Protein AF-A0A840QEB2-F1 (afdb_monomer_lite)

pLDDT: mean 72.87, std 18.53, range [21.77, 97.88]

InterPro domains:
  IPR002513 Tn3 transposase DDE domain [PF01526] (233-293)

Sequence (293 aa):
MAGGAGQAVRHGPAVVVRGDPLRRRPDGQRVLAALRDLPTLWGEGHNKVDRSEIDEQLLIGSWRRLVLHAPELEPGTIDWRAYTFCVLEQFHRCLRRRDIFAVNSSKWGDPRAKLLAGKAWITAKPVVLSSLGLPPDPDDHLDERAELLDATFRGVAGRVPDNTAVHFDDAGRLHLAALPAEAEPPSLENLRVLTNRMLPRVDPPEVLLEVFSWTGADQAFTPVTGGEARLADPHDWGQKRGATWLNMVNDQAAGLAGKVVAGTPRDSLHVLDVLYDRDGGQRPQMIVTDTAS

Organism: NCBI:txid664693

Radius of gyration: 27.84 Å; chains: 1; bounding box: 69×57×73 Å

Foldseek 3Di:
DDDDDPDPPPDDPPPPPPAADKDFDPVCVQLVVQLVCLCVCPPPNNPWDFPVSDDCVLCPDCLNCQFQPDPPDDPGTTDSVSVNVSSVVVNVVCQVVLRMAGPQWPRSHDPCVPDDDDPRCVVCVVVVCVVVVHDSDPVVVVVVVVVVVVVVVVVVVVCQVVDPQWDADPVRDIHGHDDPDDPDPVVNVVVVVVVVVVDDPDDVVVVVVVVCVVVVVQVLEAEPVRDRRPPDDPVPQDADQDKDKDFDADPVRHTFFIDIDGSGSCVVVCVVVRLVVTRHDDNDPHHYDNPPD

Secondary structure (DSSP, 8-state):
------------------SS-EEE-GGGHHHHHHHHHHHHHHGGG---EEGGGS-GGG--THHHHHHH--TTPPTTEE-HHHHHHHHHHHHHHHHHHTSEEETT-TTTS-GGGGS--HHHHHHHHHHHHHHHT--SSHHHHHHHHHHHHHHHHHHHHHHSTT-TTEEE-TT--EEEPPPPPPPPPHHHHHHHHHHHHHS----HHHHHHHHHHHHTGGGGEEETTSS------TTS-----SEEEEEEE-TTS-EEEEEEEESSTTTTTHHHHHHHS--SSSPPS-EEES---

Structure (mmCIF, N/CA/C/O backbone):
data_AF-A0A840QEB2-F1
#
_entry.id   AF-A0A840QEB2-F1
#
loop_
_atom_site.group_PDB
_atom_site.id
_atom_site.type_symbol
_atom_site.label_atom_id
_atom_site.label_alt_id
_atom_site.label_comp_id
_atom_site.label_asym_id
_atom_site.label_entity_id
_atom_site.label_seq_id
_atom_site.pdbx_PDB_ins_code
_atom_site.Cartn_x
_atom_site.Cartn_y
_atom_site.Cartn_z
_atom_site.occupancy
_atom_site.B_iso_or_equiv
_atom_site.auth_seq_id
_atom_site.auth_comp_id
_atom_site.auth_asym_id
_atom_site.auth_atom_id
_atom_site.pdbx_PDB_model_num
ATOM 1 N N . MET A 1 1 ? -28.400 24.931 48.848 1.00 31.28 1 MET A N 1
ATOM 2 C CA . MET A 1 1 ? -28.992 24.811 47.497 1.00 31.28 1 MET A CA 1
ATOM 3 C C . MET A 1 1 ? -27.893 25.202 46.515 1.00 31.28 1 MET A C 1
ATOM 5 O O . MET A 1 1 ? -27.585 26.377 46.450 1.00 31.28 1 MET A O 1
ATOM 9 N N . ALA A 1 2 ? -27.007 24.316 46.057 1.00 26.66 2 ALA A N 1
ATOM 10 C CA . ALA A 1 2 ? -27.174 23.129 45.206 1.00 26.66 2 ALA A CA 1
ATOM 11 C C . ALA A 1 2 ? -27.707 23.457 43.797 1.00 26.66 2 ALA A C 1
ATOM 13 O O . ALA A 1 2 ? -28.829 23.932 43.667 1.00 26.66 2 ALA A O 1
ATOM 14 N N . GLY A 1 3 ? -26.885 23.149 42.787 1.00 25.03 3 GLY A N 1
ATOM 15 C CA . GLY A 1 3 ? -27.167 23.214 41.348 1.00 25.03 3 GLY A CA 1
ATOM 16 C C . GLY A 1 3 ? -26.046 23.964 40.625 1.00 25.03 3 GLY A C 1
ATOM 17 O O . GLY A 1 3 ? -25.926 25.167 40.779 1.00 25.03 3 GLY A O 1
ATOM 18 N N . GLY A 1 4 ? -25.137 23.368 39.864 1.00 23.11 4 GLY A N 1
ATOM 19 C CA . GLY A 1 4 ? -24.978 22.010 39.354 1.00 23.11 4 GLY A CA 1
ATOM 20 C C . GLY A 1 4 ? -23.956 22.144 38.224 1.00 23.11 4 GLY A C 1
ATOM 21 O O . GLY A 1 4 ? -24.281 22.683 37.171 1.00 23.11 4 GLY A O 1
ATOM 22 N N . ALA A 1 5 ? -22.698 21.790 38.489 1.00 25.34 5 ALA A N 1
ATOM 23 C CA . ALA A 1 5 ? -21.602 21.942 37.538 1.00 25.34 5 ALA A CA 1
ATOM 24 C C . ALA A 1 5 ? -21.830 21.025 36.329 1.00 25.34 5 ALA A C 1
ATOM 26 O O . ALA A 1 5 ? -22.012 19.818 36.491 1.00 25.34 5 ALA A O 1
ATOM 27 N N . GLY A 1 6 ? -21.823 21.615 35.130 1.00 23.86 6 GLY A N 1
ATOM 28 C CA . GLY A 1 6 ? -21.918 20.902 33.862 1.00 23.86 6 GLY A CA 1
ATOM 29 C C . GLY A 1 6 ? -20.824 19.845 33.765 1.00 23.86 6 GLY A C 1
ATOM 30 O O . GLY A 1 6 ? -19.634 20.153 33.709 1.00 23.86 6 GLY A O 1
ATOM 31 N N . GLN A 1 7 ? -21.249 18.588 33.793 1.00 21.77 7 GLN A N 1
ATOM 32 C CA . GLN A 1 7 ? -20.400 17.418 33.680 1.00 21.77 7 GLN A CA 1
ATOM 33 C C . GLN A 1 7 ? -19.804 17.399 32.268 1.00 21.77 7 GLN A C 1
ATOM 35 O O . GLN A 1 7 ? -20.503 17.155 31.287 1.00 21.77 7 GLN A O 1
ATOM 40 N N . ALA A 1 8 ? -18.509 17.696 32.160 1.00 22.48 8 ALA A N 1
ATOM 41 C CA . ALA A 1 8 ? -17.753 17.506 30.934 1.00 22.48 8 ALA A CA 1
ATOM 42 C C . ALA A 1 8 ? -17.716 16.003 30.626 1.00 22.48 8 ALA A C 1
ATOM 44 O O . ALA A 1 8 ? -16.931 15.253 31.210 1.00 22.48 8 ALA A O 1
ATOM 45 N N . VAL A 1 9 ? -18.600 15.556 29.735 1.00 22.80 9 VAL A N 1
ATOM 46 C CA . VAL A 1 9 ? -18.581 14.196 29.201 1.00 22.80 9 VAL A CA 1
ATOM 47 C C . VAL A 1 9 ? -17.317 14.073 28.354 1.00 22.80 9 VAL A C 1
ATOM 49 O O . VAL A 1 9 ? -17.262 14.488 27.198 1.00 22.80 9 VAL A O 1
ATOM 52 N N . ARG A 1 10 ? -16.251 13.544 28.962 1.00 22.12 10 ARG A N 1
ATOM 53 C CA . ARG A 1 10 ? -15.070 13.079 28.237 1.00 22.12 10 ARG A CA 1
ATOM 54 C C . ARG A 1 10 ? -15.491 11.863 27.418 1.00 22.12 10 ARG A C 1
ATOM 56 O O . ARG A 1 10 ? -15.466 10.741 27.915 1.00 22.12 10 ARG A O 1
ATOM 63 N N . HIS A 1 11 ? -15.879 12.084 26.169 1.00 25.39 11 HIS A N 1
ATOM 64 C CA . HIS A 1 11 ? -15.961 11.010 25.191 1.00 25.39 11 HIS A CA 1
ATOM 65 C C . HIS A 1 11 ? -14.534 10.519 24.924 1.00 25.39 11 HIS A C 1
ATOM 67 O O . HIS A 1 11 ? -13.756 11.166 24.225 1.00 25.39 11 HIS A O 1
ATOM 73 N N . GLY A 1 12 ? -14.160 9.395 25.541 1.00 23.94 12 GLY A N 1
ATOM 74 C CA . GLY A 1 12 ? -13.043 8.592 25.048 1.00 23.94 12 GLY A CA 1
ATOM 75 C C . GLY A 1 12 ? -13.325 8.154 23.604 1.00 23.94 12 GLY A C 1
ATOM 76 O O . GLY A 1 12 ? -14.488 8.171 23.188 1.00 23.94 12 GLY A O 1
ATOM 77 N N . PRO A 1 13 ? -12.300 7.780 22.818 1.00 25.12 13 PRO A N 1
ATOM 78 C CA . PRO A 1 13 ? -12.510 7.295 21.461 1.00 25.12 13 PRO A CA 1
ATOM 79 C C . PRO A 1 13 ? -13.365 6.024 21.518 1.00 25.12 13 PRO A C 1
ATOM 81 O O . PRO A 1 13 ? -12.886 4.940 21.843 1.00 25.12 13 PRO A O 1
ATOM 84 N N . ALA A 1 14 ? -14.658 6.166 21.239 1.00 23.70 14 ALA A N 1
ATOM 85 C CA . ALA A 1 14 ? -15.570 5.049 21.106 1.00 23.70 14 ALA A CA 1
ATOM 86 C C . ALA A 1 14 ? -15.280 4.376 19.762 1.00 23.70 14 ALA A C 1
ATOM 88 O O . ALA A 1 14 ? -15.832 4.744 18.728 1.00 23.70 14 ALA A O 1
ATOM 89 N N . VAL A 1 15 ? -14.377 3.397 19.766 1.00 31.14 15 VAL A N 1
ATOM 90 C CA . VAL A 1 15 ? -14.170 2.513 18.617 1.00 31.14 15 VAL A CA 1
ATOM 91 C C . VAL A 1 15 ? -15.314 1.498 18.616 1.00 31.14 15 VAL A C 1
ATOM 93 O O . VAL A 1 15 ? -15.186 0.377 19.103 1.00 31.14 15 VAL A O 1
ATOM 96 N N . VAL A 1 16 ? -16.480 1.901 18.111 1.00 28.75 16 VAL A N 1
ATOM 97 C CA . VAL A 1 16 ? -17.586 0.970 17.867 1.00 28.75 16 VAL A CA 1
ATOM 98 C C . VAL A 1 16 ? -17.255 0.188 16.598 1.00 28.75 16 VAL A C 1
ATOM 100 O O . VAL A 1 16 ? -17.618 0.581 15.494 1.00 28.75 16 VAL A O 1
ATOM 103 N N . VAL A 1 17 ? -16.561 -0.945 16.739 1.00 35.66 17 VAL A N 1
ATOM 104 C CA . VAL A 1 17 ? -16.406 -1.922 15.649 1.00 35.66 17 VAL A CA 1
ATOM 105 C C . VAL A 1 17 ? -17.707 -2.723 15.512 1.00 35.66 17 VAL A C 1
ATOM 107 O O . VAL A 1 17 ? -17.758 -3.921 15.767 1.00 35.66 17 VAL A O 1
ATOM 110 N N . ARG A 1 18 ? -18.799 -2.068 15.110 1.00 36.72 18 ARG A N 1
ATOM 111 C CA . ARG A 1 18 ? -19.874 -2.748 14.370 1.00 36.72 18 ARG A CA 1
ATOM 112 C C . ARG A 1 18 ? -19.738 -2.368 12.902 1.00 36.72 18 ARG A C 1
ATOM 114 O O . ARG A 1 18 ? -20.592 -1.709 12.328 1.00 36.72 18 ARG A O 1
ATOM 121 N N . GLY A 1 19 ? -18.593 -2.745 12.342 1.00 45.09 19 GLY A N 1
ATOM 122 C CA . GLY A 1 19 ? -18.323 -2.711 10.910 1.00 45.09 19 GLY A CA 1
ATOM 123 C C . GLY A 1 19 ? -18.466 -4.106 10.312 1.00 45.09 19 GLY A C 1
ATOM 124 O O . GLY A 1 19 ? -18.497 -5.101 11.043 1.00 45.09 19 GLY A O 1
ATOM 125 N N . ASP A 1 20 ? -18.554 -4.161 8.987 1.00 49.22 20 ASP A N 1
ATOM 126 C CA . ASP A 1 20 ? -18.580 -5.383 8.183 1.00 49.22 20 ASP A CA 1
ATOM 127 C C . ASP A 1 20 ? -17.601 -6.470 8.679 1.00 49.22 20 ASP A C 1
ATOM 129 O O . ASP A 1 20 ? -16.535 -6.152 9.221 1.00 49.22 20 ASP A O 1
ATOM 133 N N . PRO A 1 21 ? -17.900 -7.772 8.479 1.00 72.25 21 PRO A N 1
ATOM 134 C CA . PRO A 1 21 ? -17.060 -8.840 9.007 1.00 72.25 21 PRO A CA 1
ATOM 135 C C . PRO A 1 21 ? -15.617 -8.719 8.494 1.00 72.25 21 PRO A C 1
ATOM 137 O O . PRO A 1 21 ? -15.345 -8.859 7.302 1.00 72.25 21 PRO A O 1
ATOM 140 N N . LEU A 1 22 ? -14.677 -8.481 9.414 1.00 79.00 22 LEU A N 1
ATOM 141 C CA . LEU A 1 22 ? -13.244 -8.443 9.121 1.00 79.00 22 LEU A CA 1
ATOM 142 C C . LEU A 1 22 ? -12.718 -9.859 8.867 1.00 79.00 22 LEU A C 1
ATOM 144 O O . LEU A 1 22 ? -12.924 -10.779 9.666 1.00 79.00 22 LEU A O 1
ATOM 148 N N . ARG A 1 23 ? -11.987 -10.027 7.766 1.00 79.19 23 ARG A N 1
ATOM 149 C CA . ARG A 1 23 ? -11.222 -11.234 7.436 1.00 79.19 23 ARG A CA 1
ATOM 150 C C . ARG A 1 23 ? -9.726 -10.934 7.514 1.00 79.19 23 ARG A C 1
ATOM 152 O O . ARG A 1 23 ? -9.308 -9.781 7.462 1.00 79.19 23 ARG A O 1
ATOM 159 N N . ARG A 1 24 ? -8.921 -11.985 7.684 1.00 84.75 24 ARG A N 1
ATOM 160 C CA . ARG A 1 24 ? -7.474 -11.877 7.904 1.00 84.75 24 ARG A CA 1
ATOM 161 C C . ARG A 1 24 ? -6.685 -12.984 7.222 1.00 84.75 24 ARG A C 1
ATOM 163 O O . ARG A 1 24 ? -7.190 -14.096 7.060 1.00 84.75 24 ARG A O 1
ATOM 170 N N . ARG A 1 25 ? -5.441 -12.662 6.885 1.00 84.88 25 ARG A N 1
ATOM 171 C CA . ARG A 1 25 ? -4.346 -13.589 6.586 1.00 84.88 25 ARG A CA 1
ATOM 172 C C . ARG A 1 25 ? -3.619 -13.995 7.878 1.00 84.88 25 ARG A C 1
ATOM 174 O O . ARG A 1 25 ? -3.861 -13.367 8.912 1.00 84.88 25 ARG A O 1
ATOM 181 N N . PRO A 1 26 ? -2.740 -15.015 7.839 1.00 84.44 26 PRO A N 1
ATOM 182 C CA . PRO A 1 26 ? -1.959 -15.429 9.007 1.00 84.44 26 PRO A CA 1
ATOM 183 C C . PRO A 1 26 ? -1.222 -14.262 9.682 1.00 84.44 26 PRO A C 1
ATOM 185 O O . PRO A 1 26 ? -1.316 -14.111 10.898 1.00 84.44 26 PRO A O 1
ATOM 188 N N . ASP A 1 27 ? -0.619 -13.371 8.891 1.00 82.88 27 ASP A N 1
ATOM 189 C CA . ASP A 1 27 ? 0.152 -12.220 9.386 1.00 82.88 27 ASP A CA 1
ATOM 190 C C . ASP A 1 27 ? -0.707 -11.192 10.147 1.00 82.88 27 ASP A C 1
ATOM 192 O O . ASP A 1 27 ? -0.228 -10.527 11.062 1.00 82.88 27 ASP A O 1
ATOM 196 N N . GLY A 1 28 ? -2.001 -11.088 9.822 1.00 83.94 28 GLY A N 1
ATOM 197 C CA . GLY A 1 28 ? -2.953 -10.187 10.483 1.00 83.94 28 GLY A CA 1
ATOM 198 C C . GLY A 1 28 ? -3.685 -10.802 11.683 1.00 83.94 28 GLY A C 1
ATOM 199 O O . GLY A 1 28 ? -4.462 -10.113 12.345 1.00 83.94 28 GLY A O 1
ATOM 200 N N . GLN A 1 29 ? -3.483 -12.094 11.970 1.00 87.25 29 GLN A N 1
ATOM 201 C CA . GLN A 1 29 ? -4.239 -12.825 12.994 1.00 87.25 29 GLN A CA 1
ATOM 202 C C . GLN A 1 29 ? -4.057 -12.236 14.395 1.00 87.25 29 GLN A C 1
ATOM 204 O O . GLN A 1 29 ? -5.040 -12.080 15.116 1.00 87.25 29 GLN A O 1
ATOM 209 N N . ARG A 1 30 ? -2.818 -11.912 14.775 1.00 88.38 30 ARG A N 1
ATOM 210 C CA . ARG A 1 30 ? -2.501 -11.419 16.124 1.00 88.38 30 ARG A CA 1
ATOM 211 C C . ARG A 1 30 ? -3.043 -10.024 16.377 1.00 88.38 30 ARG A C 1
ATOM 213 O O . ARG A 1 30 ? -3.675 -9.790 17.396 1.00 88.38 30 ARG A O 1
ATOM 220 N N . VAL A 1 31 ? -2.870 -9.134 15.404 1.00 87.94 31 VAL A N 1
ATOM 221 C CA . VAL A 1 31 ? -3.383 -7.762 15.472 1.00 87.94 31 VAL A CA 1
ATOM 222 C C . VAL A 1 31 ? -4.909 -7.760 15.574 1.00 87.94 31 VAL A C 1
ATOM 224 O O . VAL A 1 31 ? -5.471 -7.013 16.369 1.00 87.94 31 VAL A O 1
ATOM 227 N N . LEU A 1 32 ? -5.597 -8.622 14.813 1.00 85.75 32 LEU A N 1
ATOM 228 C CA . LEU A 1 32 ? -7.056 -8.722 14.884 1.00 85.75 32 LEU A CA 1
ATOM 229 C C . LEU A 1 32 ? -7.549 -9.323 16.210 1.00 85.75 32 LEU A C 1
ATOM 231 O O . LEU A 1 32 ? -8.612 -8.923 16.679 1.00 85.75 32 LEU A O 1
ATOM 235 N N . ALA A 1 33 ? -6.815 -10.278 16.790 1.00 86.38 33 ALA A N 1
ATOM 236 C CA . ALA A 1 33 ? -7.118 -10.815 18.117 1.00 86.38 33 ALA A CA 1
ATOM 237 C C . ALA A 1 33 ? -6.977 -9.717 19.180 1.00 86.38 33 ALA A C 1
ATOM 239 O O . ALA A 1 33 ? -7.964 -9.378 19.820 1.00 86.38 33 ALA A O 1
ATOM 240 N N . ALA A 1 34 ? -5.822 -9.046 19.232 1.00 86.31 34 ALA A N 1
ATOM 241 C CA . ALA A 1 34 ? -5.588 -7.947 20.165 1.00 86.31 34 ALA A CA 1
ATOM 242 C C . ALA A 1 34 ? -6.629 -6.825 20.030 1.00 86.31 34 ALA A C 1
ATOM 244 O O . ALA A 1 34 ? -7.134 -6.345 21.035 1.00 86.31 34 ALA A O 1
ATOM 245 N N . LEU A 1 35 ? -7.024 -6.449 18.805 1.00 86.50 35 LEU A N 1
ATOM 246 C CA . LEU A 1 35 ? -8.082 -5.455 18.570 1.00 86.50 35 LEU A CA 1
ATOM 247 C C . LEU A 1 35 ? -9.437 -5.877 19.162 1.00 86.50 35 LEU A C 1
ATOM 249 O O . LEU A 1 35 ? -10.183 -5.026 19.643 1.00 86.50 35 LEU A O 1
ATOM 253 N N . ARG A 1 36 ? -9.774 -7.171 19.098 1.00 84.94 36 ARG A N 1
ATOM 254 C CA . ARG A 1 36 ? -11.016 -7.722 19.665 1.00 84.94 36 ARG A CA 1
ATOM 255 C C . ARG A 1 36 ? -10.965 -7.840 21.183 1.00 84.94 36 ARG A C 1
ATOM 257 O O . ARG A 1 36 ? -12.022 -7.759 21.798 1.00 84.94 36 ARG A O 1
ATOM 264 N N . ASP A 1 37 ? -9.767 -7.978 21.738 1.00 83.81 37 ASP A N 1
ATOM 265 C CA . ASP A 1 37 ? -9.519 -8.073 23.175 1.00 83.81 37 ASP A CA 1
ATOM 266 C C . ASP A 1 37 ? -9.339 -6.679 23.821 1.00 83.81 37 ASP A C 1
ATOM 268 O O . ASP A 1 37 ? -9.487 -6.527 25.028 1.00 83.81 37 ASP A O 1
ATOM 272 N N . LEU A 1 38 ? -9.112 -5.605 23.047 1.00 83.44 38 LEU A N 1
ATOM 273 C CA . LEU A 1 38 ? -9.026 -4.234 23.589 1.00 83.44 38 LEU A CA 1
ATOM 274 C C . LEU A 1 38 ? -10.222 -3.832 24.478 1.00 83.44 38 LEU A C 1
ATOM 276 O O . LEU A 1 38 ? -9.988 -3.256 25.540 1.00 83.44 38 LEU A O 1
ATOM 280 N N . PRO A 1 39 ? -11.493 -4.119 24.119 1.00 79.94 39 PRO A N 1
ATOM 281 C CA . PRO A 1 39 ? -12.632 -3.773 24.962 1.00 79.94 39 PRO A CA 1
ATOM 282 C C . PRO A 1 39 ? -12.618 -4.447 26.335 1.00 79.94 39 PRO A C 1
ATOM 284 O O . PRO A 1 39 ? -13.179 -3.883 27.270 1.00 79.94 39 PRO A O 1
ATOM 287 N N . THR A 1 40 ? -11.990 -5.619 26.477 1.00 79.06 40 THR A N 1
ATOM 288 C CA . THR A 1 40 ? -11.878 -6.307 27.771 1.00 79.06 40 THR A CA 1
ATOM 289 C C . THR A 1 40 ? -10.768 -5.725 28.644 1.00 79.06 40 THR A C 1
ATOM 291 O O . THR A 1 40 ? -10.835 -5.866 29.855 1.00 79.06 40 THR A O 1
ATOM 294 N N . LEU A 1 41 ? -9.793 -5.013 28.062 1.00 73.12 41 LEU A N 1
ATOM 295 C CA . LEU A 1 41 ? -8.694 -4.381 28.809 1.00 73.12 41 LEU A CA 1
ATOM 296 C C . LEU A 1 41 ? -9.110 -3.105 29.561 1.00 73.12 41 LEU A C 1
ATOM 298 O O . LEU A 1 41 ? -8.434 -2.697 30.501 1.00 73.12 41 LEU A O 1
ATOM 302 N N . TRP A 1 42 ? -10.202 -2.455 29.150 1.00 70.81 42 TRP A N 1
ATOM 303 C CA . TRP A 1 42 ? -10.723 -1.239 29.800 1.00 70.81 42 TRP A CA 1
ATOM 304 C C . TRP A 1 42 ? -12.210 -1.311 30.164 1.00 70.81 42 TRP A C 1
ATOM 306 O O . TRP A 1 42 ? -12.763 -0.364 30.733 1.00 70.81 42 TRP A O 1
ATOM 316 N N . GLY A 1 43 ? -12.894 -2.391 29.779 1.00 57.50 43 GLY A N 1
ATOM 317 C CA . GLY A 1 43 ? -14.257 -2.668 30.213 1.00 57.50 43 GLY A CA 1
ATOM 318 C C . GLY A 1 43 ? -14.247 -2.935 31.715 1.00 57.50 43 GLY A C 1
ATOM 319 O O . GLY A 1 43 ? -13.304 -3.520 32.224 1.00 57.50 43 GLY A O 1
ATOM 320 N N . GLU A 1 44 ? -15.271 -2.477 32.436 1.00 52.72 44 GLU A N 1
ATOM 321 C CA . GLU A 1 44 ? -15.441 -2.743 33.880 1.00 52.72 44 GLU A CA 1
ATOM 322 C C . GLU A 1 44 ? -14.509 -1.970 34.840 1.00 52.72 44 GLU A C 1
ATOM 324 O O . GLU A 1 44 ? -14.240 -2.409 35.952 1.00 52.72 44 GLU A O 1
ATOM 329 N N . GLY A 1 45 ? -14.046 -0.767 34.477 1.00 55.28 45 GLY A N 1
ATOM 330 C CA . GLY A 1 45 ? -13.341 0.111 35.431 1.00 55.28 45 GLY A CA 1
ATOM 331 C C . GLY A 1 45 ? -11.915 -0.336 35.778 1.00 55.28 45 GLY A C 1
ATOM 332 O O . GLY A 1 45 ? -11.308 0.196 36.712 1.00 55.28 45 GLY A O 1
ATOM 333 N N . HIS A 1 46 ? -11.363 -1.269 35.003 1.00 61.97 46 HIS A N 1
ATOM 334 C CA . HIS A 1 46 ? -9.965 -1.674 35.059 1.00 61.97 46 HIS A CA 1
ATOM 335 C C . HIS A 1 46 ? -9.077 -0.512 34.599 1.00 61.97 46 HIS A C 1
ATOM 337 O O . HIS A 1 46 ? -9.104 -0.095 33.444 1.00 61.97 46 HIS A O 1
ATOM 343 N N . ASN A 1 47 ? -8.306 0.055 35.528 1.00 63.50 47 ASN A N 1
ATOM 344 C CA . ASN A 1 47 ? -7.358 1.138 35.235 1.00 63.50 47 ASN A CA 1
ATOM 345 C C . ASN A 1 47 ? -5.897 0.653 35.251 1.00 63.50 47 ASN A C 1
ATOM 347 O O . ASN A 1 47 ? -4.981 1.451 35.057 1.00 63.50 47 ASN A O 1
ATOM 351 N N . LYS A 1 48 ? -5.685 -0.643 35.510 1.00 69.69 48 LYS A N 1
ATOM 352 C CA . LYS A 1 48 ? -4.382 -1.305 35.561 1.00 69.69 48 LYS A CA 1
ATOM 353 C C . LYS A 1 48 ? -4.453 -2.563 34.706 1.00 69.69 48 LYS A C 1
ATOM 355 O O . LYS A 1 48 ? -5.357 -3.366 34.905 1.00 69.69 48 LYS A O 1
ATOM 360 N N . VAL A 1 49 ? -3.509 -2.686 33.782 1.00 77.44 49 VAL A N 1
ATOM 361 C CA . VAL A 1 49 ? -3.347 -3.847 32.907 1.00 77.44 49 VAL A CA 1
ATOM 362 C C . VAL A 1 49 ? -1.959 -4.410 33.170 1.00 77.44 49 VAL A C 1
ATOM 364 O O . VAL A 1 49 ? -0.981 -3.651 33.196 1.00 77.44 49 VAL A O 1
ATOM 367 N N . ASP A 1 50 ? -1.885 -5.713 33.417 1.00 80.88 50 ASP A N 1
ATOM 368 C CA . ASP A 1 50 ? -0.622 -6.407 33.623 1.00 80.88 50 ASP A CA 1
ATOM 369 C C . ASP A 1 50 ? 0.040 -6.760 32.284 1.00 80.88 50 ASP A C 1
ATOM 371 O O . ASP A 1 50 ? -0.605 -6.915 31.244 1.00 80.88 50 ASP A O 1
ATOM 375 N N . ARG A 1 51 ? 1.362 -6.916 32.298 1.00 81.38 51 ARG A N 1
ATOM 376 C CA . ARG A 1 51 ? 2.133 -7.323 31.119 1.00 81.38 51 ARG A CA 1
ATOM 377 C C . ARG A 1 51 ? 1.705 -8.690 30.565 1.00 81.38 51 ARG A C 1
ATOM 379 O O . ARG A 1 51 ? 1.842 -8.919 29.367 1.00 81.38 51 ARG A O 1
ATOM 386 N N . SER A 1 52 ? 1.181 -9.578 31.408 1.00 80.81 52 SER A N 1
ATOM 387 C CA . SER A 1 52 ? 0.672 -10.898 31.005 1.00 80.81 52 SER A CA 1
ATOM 388 C C . SER A 1 52 ? -0.629 -10.856 30.195 1.00 80.81 52 SER A C 1
ATOM 390 O O . SER A 1 52 ? -0.949 -11.828 29.510 1.00 80.81 52 SER A O 1
ATOM 392 N N . GLU A 1 53 ? -1.355 -9.737 30.230 1.00 80.19 53 GLU A N 1
ATOM 393 C CA . GLU A 1 53 ? -2.637 -9.562 29.538 1.00 80.19 53 GLU A CA 1
ATOM 394 C C . GLU A 1 53 ? -2.474 -9.069 28.090 1.00 80.19 53 GLU A C 1
ATOM 396 O O . GLU A 1 53 ? -3.455 -8.977 27.353 1.00 80.19 53 GLU A O 1
ATOM 401 N N . ILE A 1 54 ? -1.245 -8.760 27.658 1.00 84.25 54 ILE A N 1
ATOM 402 C CA . ILE A 1 54 ? -0.966 -8.234 26.318 1.00 84.25 54 ILE A CA 1
ATOM 403 C C . ILE A 1 54 ? -0.052 -9.128 25.484 1.00 84.25 54 ILE A C 1
ATOM 405 O O . ILE A 1 54 ? 0.864 -9.783 25.976 1.00 84.25 54 ILE A O 1
ATOM 409 N N . ASP A 1 55 ? -0.238 -9.074 24.164 1.00 84.38 55 ASP A N 1
ATOM 410 C CA . ASP A 1 55 ? 0.724 -9.644 23.222 1.00 84.38 55 ASP A CA 1
ATOM 411 C C . ASP A 1 55 ? 1.915 -8.688 23.023 1.00 84.38 55 ASP A C 1
ATOM 413 O O . ASP A 1 55 ? 1.871 -7.745 22.226 1.00 84.38 55 ASP A O 1
ATOM 417 N N . GLU A 1 56 ? 3.012 -8.945 23.737 1.00 85.62 56 GLU A N 1
ATOM 418 C CA . GLU A 1 56 ? 4.267 -8.193 23.611 1.00 85.62 56 GLU A CA 1
ATOM 419 C C . GLU A 1 56 ? 4.917 -8.283 22.227 1.00 85.62 56 GLU A C 1
ATOM 421 O O . GLU A 1 56 ? 5.761 -7.449 21.882 1.00 85.62 56 GLU A O 1
ATOM 426 N N . GLN A 1 57 ? 4.556 -9.282 21.418 1.00 85.94 57 GLN A N 1
ATOM 427 C CA . GLN A 1 57 ? 5.108 -9.439 20.073 1.00 85.94 57 GLN A CA 1
ATOM 428 C C . GLN A 1 57 ? 4.572 -8.351 19.132 1.00 85.94 57 GLN A C 1
ATOM 430 O O . GLN A 1 57 ? 5.194 -8.068 18.108 1.00 85.94 57 GLN A O 1
ATOM 435 N N . LEU A 1 58 ? 3.479 -7.677 19.515 1.00 85.00 58 LEU A N 1
ATOM 436 C CA . LEU A 1 58 ? 2.994 -6.466 18.858 1.00 85.00 58 LEU A CA 1
ATOM 437 C C . LEU A 1 58 ? 3.845 -5.235 19.211 1.00 85.00 58 LEU A C 1
ATOM 439 O O . LEU A 1 58 ? 3.797 -4.237 18.508 1.00 85.00 58 LEU A O 1
ATOM 443 N N . LEU A 1 59 ? 4.682 -5.248 20.246 1.00 86.69 59 LEU A N 1
ATOM 444 C CA . LEU A 1 59 ? 5.466 -4.070 20.628 1.00 86.69 59 LEU A CA 1
ATOM 445 C C . LEU A 1 59 ? 6.744 -3.935 19.786 1.00 86.69 59 LEU A C 1
ATOM 447 O O . LEU A 1 59 ? 7.839 -4.309 20.211 1.00 86.69 59 LEU A O 1
ATOM 451 N N . ILE A 1 60 ? 6.604 -3.369 18.585 1.00 81.88 60 ILE A N 1
ATOM 452 C CA . ILE A 1 60 ? 7.706 -3.154 17.636 1.00 81.88 60 ILE A CA 1
ATOM 453 C C . ILE A 1 60 ? 8.262 -1.728 17.766 1.00 81.88 60 ILE A C 1
ATOM 455 O O . ILE A 1 60 ? 7.517 -0.747 17.808 1.00 81.88 60 ILE A O 1
ATOM 459 N N . GLY A 1 61 ? 9.592 -1.598 17.776 1.00 85.25 61 GLY A N 1
ATOM 460 C CA . GLY A 1 61 ? 10.279 -0.306 17.734 1.00 85.25 61 GLY A CA 1
ATOM 461 C C . GLY A 1 61 ? 9.997 0.568 18.958 1.00 85.25 61 GLY A C 1
ATOM 462 O O . GLY A 1 61 ? 10.134 0.126 20.100 1.00 85.25 61 GLY A O 1
ATOM 463 N N . SER A 1 62 ? 9.609 1.824 18.721 1.00 83.31 62 SER A N 1
ATOM 464 C CA . SER A 1 62 ? 9.363 2.819 19.773 1.00 83.31 62 SER A CA 1
ATOM 465 C C . SER A 1 62 ? 8.186 2.469 20.690 1.00 83.31 62 SER A C 1
ATOM 467 O O . SER A 1 62 ? 8.183 2.901 21.845 1.00 83.31 62 SER A O 1
ATOM 469 N N . TRP A 1 63 ? 7.233 1.650 20.230 1.00 86.81 63 TRP A N 1
ATOM 470 C CA . TRP A 1 63 ? 6.073 1.236 21.025 1.00 86.81 63 TRP A CA 1
ATOM 471 C C . TRP A 1 63 ? 6.456 0.440 22.268 1.00 86.81 63 TRP A C 1
ATOM 473 O O . TRP A 1 63 ? 5.838 0.625 23.311 1.00 86.81 63 TRP A O 1
ATOM 483 N N . ARG A 1 64 ? 7.522 -0.370 22.213 1.00 85.88 64 ARG A N 1
ATOM 484 C CA . ARG A 1 64 ? 7.997 -1.115 23.389 1.00 85.88 64 ARG A CA 1
ATOM 485 C C . ARG A 1 64 ? 8.344 -0.182 24.548 1.00 85.88 64 ARG A C 1
ATOM 487 O O . ARG A 1 64 ? 7.990 -0.460 25.687 1.00 85.88 64 ARG A O 1
ATOM 494 N N . ARG A 1 65 ? 8.975 0.958 24.249 1.00 83.69 65 ARG A N 1
ATOM 495 C CA . ARG A 1 65 ? 9.297 1.976 25.254 1.00 83.69 65 ARG A CA 1
ATOM 496 C C . ARG A 1 65 ? 8.050 2.696 25.763 1.00 83.69 65 ARG A C 1
ATOM 498 O O . ARG A 1 65 ? 7.940 2.914 26.960 1.00 83.69 65 ARG A O 1
ATOM 505 N N . LEU A 1 66 ? 7.130 3.056 24.870 1.00 83.81 66 LEU A N 1
ATOM 506 C CA . LEU A 1 66 ? 5.917 3.793 25.239 1.00 83.81 66 LEU A CA 1
ATOM 507 C C . LEU A 1 66 ? 4.959 2.960 26.101 1.00 83.81 66 LEU A C 1
ATOM 509 O O . LEU A 1 66 ? 4.334 3.508 26.996 1.00 83.81 66 LEU A O 1
ATOM 513 N N . VAL A 1 67 ? 4.870 1.651 25.852 1.00 84.69 67 VAL A N 1
ATOM 514 C CA . VAL A 1 67 ? 3.939 0.759 26.559 1.00 84.69 67 VAL A CA 1
ATOM 515 C C . VAL A 1 67 ? 4.522 0.226 27.870 1.00 84.69 67 VAL A C 1
ATOM 517 O O . VAL A 1 67 ? 3.805 0.170 28.864 1.00 84.69 67 VAL A O 1
ATOM 520 N N . LEU A 1 68 ? 5.808 -0.153 27.892 1.00 84.06 68 LEU A N 1
ATOM 521 C CA . LEU A 1 68 ? 6.425 -0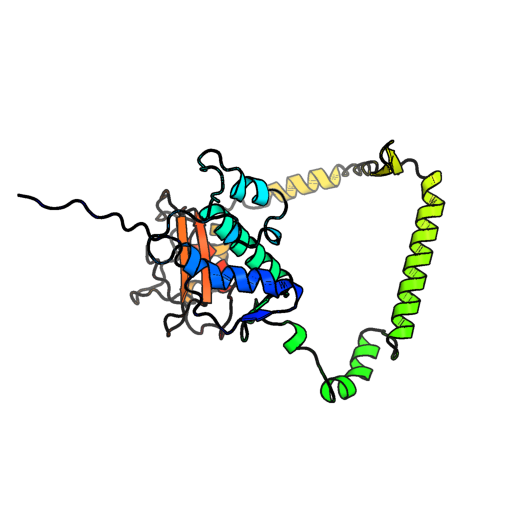.822 29.051 1.00 84.06 68 LEU A CA 1
ATOM 522 C C . LEU A 1 68 ? 7.254 0.105 29.951 1.00 84.06 68 LEU A C 1
ATOM 524 O O . LEU A 1 68 ? 7.589 -0.272 31.071 1.00 84.06 68 LEU A O 1
ATOM 528 N N . HIS A 1 69 ? 7.661 1.276 29.458 1.00 79.81 69 HIS A N 1
ATOM 529 C CA . HIS A 1 69 ? 8.629 2.147 30.136 1.00 79.81 69 HIS A CA 1
ATOM 530 C C . HIS A 1 69 ? 8.149 3.599 30.237 1.00 79.81 69 HIS A C 1
ATOM 532 O O . HIS A 1 69 ? 8.969 4.521 30.246 1.00 79.81 69 HIS A O 1
ATOM 538 N N . ALA A 1 70 ? 6.833 3.828 30.282 1.00 76.31 70 ALA A N 1
ATOM 539 C CA . ALA A 1 70 ? 6.322 5.167 30.545 1.00 76.31 70 ALA A CA 1
ATOM 540 C C . ALA A 1 70 ? 6.692 5.605 31.985 1.00 76.31 70 ALA A C 1
ATOM 542 O O . ALA A 1 70 ? 6.701 4.782 32.899 1.00 76.31 70 ALA A O 1
ATOM 543 N N . PRO A 1 71 ? 7.031 6.886 32.204 1.00 70.69 71 PRO A N 1
ATOM 544 C CA . PRO A 1 71 ? 7.636 7.356 33.456 1.00 70.69 71 PRO A CA 1
ATOM 545 C C . PRO A 1 71 ? 6.719 7.286 34.690 1.00 70.69 71 PRO A C 1
ATOM 547 O O . PRO A 1 71 ? 7.219 7.365 35.807 1.00 70.69 71 PRO A O 1
ATOM 550 N N . GLU A 1 72 ? 5.405 7.126 34.510 1.00 71.81 72 GLU A N 1
ATOM 551 C CA . GLU A 1 72 ? 4.407 7.080 35.594 1.00 71.81 72 GLU A CA 1
ATOM 552 C C . GLU A 1 72 ? 3.968 5.649 35.961 1.00 71.81 72 GLU A C 1
ATOM 554 O O . GLU A 1 72 ? 2.998 5.465 36.695 1.00 71.81 72 GLU A O 1
ATOM 559 N N . LEU A 1 73 ? 4.648 4.624 35.437 1.00 73.06 73 LEU A N 1
ATOM 560 C CA . LEU A 1 73 ? 4.215 3.238 35.584 1.00 73.06 73 LEU A CA 1
ATOM 561 C C . LEU A 1 73 ? 4.692 2.545 36.860 1.00 73.06 73 LEU A C 1
ATOM 563 O O . LEU A 1 73 ? 5.870 2.588 37.217 1.00 73.06 73 LEU A O 1
ATOM 567 N N . GLU A 1 74 ? 3.778 1.803 37.488 1.00 74.94 74 GLU A N 1
ATOM 568 C CA . GLU A 1 74 ? 4.117 0.860 38.551 1.00 74.94 74 GLU A CA 1
ATOM 569 C C . GLU A 1 74 ? 4.861 -0.361 37.969 1.00 74.94 74 GLU A C 1
ATOM 571 O O . GLU A 1 74 ? 4.525 -0.818 36.867 1.00 74.94 74 GLU A O 1
ATOM 576 N N . PRO A 1 75 ? 5.839 -0.939 38.694 1.00 69.50 75 PRO A N 1
ATOM 577 C CA . PRO A 1 75 ? 6.574 -2.114 38.233 1.00 69.50 75 PRO A CA 1
ATOM 578 C C . PRO A 1 75 ? 5.629 -3.276 37.889 1.00 69.50 75 PRO A C 1
ATOM 580 O O . PRO A 1 75 ? 4.897 -3.753 38.750 1.00 69.50 75 PRO A O 1
ATOM 583 N N . GLY A 1 76 ? 5.659 -3.736 36.635 1.00 73.00 76 GLY A N 1
ATOM 584 C CA . GLY A 1 76 ? 4.839 -4.857 36.144 1.00 73.00 76 GLY A CA 1
ATOM 585 C C . GLY A 1 76 ? 3.557 -4.452 35.407 1.00 73.00 76 GLY A C 1
ATOM 586 O O . GLY A 1 76 ? 3.008 -5.266 34.669 1.00 73.00 76 GLY A O 1
ATOM 587 N N . THR A 1 77 ? 3.130 -3.192 35.522 1.00 81.44 77 THR A N 1
ATOM 588 C CA . THR A 1 77 ? 1.978 -2.674 34.766 1.00 81.44 77 THR A CA 1
ATOM 589 C C . THR A 1 77 ? 2.377 -2.235 33.354 1.00 81.44 77 THR A C 1
ATOM 591 O O . THR A 1 77 ? 3.567 -2.151 33.034 1.00 81.44 77 THR A O 1
ATOM 594 N N . ILE A 1 78 ? 1.389 -1.962 32.497 1.00 83.88 78 ILE A N 1
ATOM 595 C CA . ILE A 1 78 ? 1.590 -1.356 31.170 1.00 83.88 78 ILE A CA 1
ATOM 596 C C . ILE A 1 78 ? 0.746 -0.085 30.977 1.00 83.88 78 ILE A C 1
ATOM 598 O O . ILE A 1 78 ? -0.309 0.079 31.596 1.00 83.88 78 ILE A O 1
ATOM 602 N N . ASP A 1 79 ? 1.179 0.815 30.088 1.00 83.12 79 ASP A N 1
ATOM 603 C CA . ASP A 1 79 ? 0.318 1.908 29.622 1.00 83.12 79 ASP A CA 1
ATOM 604 C C . ASP A 1 79 ? -0.688 1.351 28.604 1.00 83.12 79 ASP A C 1
ATOM 606 O O . ASP A 1 79 ? -0.397 1.203 27.411 1.00 83.12 79 ASP A O 1
ATOM 610 N N . TRP A 1 80 ? -1.898 1.048 29.076 1.00 80.06 80 TRP A N 1
ATOM 611 C CA . TRP A 1 80 ? -2.973 0.522 28.236 1.00 80.06 80 TRP A CA 1
ATOM 612 C C . TRP A 1 80 ? -3.405 1.501 27.134 1.00 80.06 80 TRP A C 1
ATOM 614 O O . TRP A 1 80 ? -3.836 1.067 26.062 1.00 80.06 80 TRP A O 1
ATOM 624 N N . ARG A 1 81 ? -3.263 2.821 27.340 1.00 83.25 81 ARG A N 1
ATOM 625 C CA . ARG A 1 81 ? -3.595 3.829 26.319 1.00 83.25 81 ARG A CA 1
ATOM 626 C C . ARG A 1 81 ? -2.572 3.771 25.197 1.00 83.25 81 ARG A C 1
ATOM 628 O O . ARG A 1 81 ? -2.950 3.707 24.028 1.00 83.25 81 ARG A O 1
ATOM 635 N N . ALA A 1 82 ? -1.286 3.728 25.543 1.00 83.25 82 ALA A N 1
ATOM 636 C CA . ALA A 1 82 ? -0.221 3.543 24.564 1.00 83.25 82 ALA A CA 1
ATOM 637 C C . ALA A 1 82 ? -0.360 2.200 23.827 1.00 83.25 82 ALA A C 1
ATOM 639 O O . ALA A 1 82 ? -0.190 2.155 22.608 1.00 83.25 82 ALA A O 1
ATOM 640 N N . TYR A 1 83 ? -0.731 1.126 24.534 1.00 85.06 83 TYR A N 1
ATOM 641 C CA . TYR A 1 83 ? -0.975 -0.185 23.925 1.00 85.06 83 TYR A CA 1
ATOM 642 C C . TYR A 1 83 ? -2.134 -0.143 22.927 1.00 85.06 83 TYR A C 1
ATOM 644 O O . TYR A 1 83 ? -2.011 -0.633 21.808 1.00 85.06 83 TYR A O 1
ATOM 652 N N . THR A 1 84 ? -3.225 0.531 23.279 1.00 84.50 84 THR A N 1
ATOM 653 C CA . THR A 1 84 ? -4.374 0.731 22.388 1.00 84.50 84 THR A CA 1
ATOM 654 C C . THR A 1 84 ? -3.961 1.422 21.097 1.00 84.50 84 THR A C 1
ATOM 656 O O . THR A 1 84 ? -4.281 0.945 20.010 1.00 84.50 84 THR A O 1
ATOM 659 N N . PHE A 1 85 ? -3.219 2.529 21.192 1.00 84.94 85 PHE A N 1
ATOM 660 C CA . PHE A 1 85 ? -2.730 3.222 20.002 1.00 84.94 85 PHE A CA 1
ATOM 661 C C . PHE A 1 85 ? -1.764 2.359 19.187 1.00 84.94 85 PHE A C 1
ATOM 663 O O . PHE A 1 85 ? -1.824 2.401 17.960 1.00 84.94 85 PHE A O 1
ATOM 670 N N . CYS A 1 86 ? -0.936 1.537 19.837 1.00 86.19 86 CYS A N 1
ATOM 671 C CA . CYS A 1 86 ? -0.089 0.564 19.154 1.00 86.19 86 CYS A CA 1
ATOM 672 C C . CYS A 1 86 ? -0.928 -0.436 18.340 1.00 86.19 86 CYS A C 1
ATOM 674 O O . CYS A 1 86 ? -0.682 -0.618 17.148 1.00 86.19 86 CYS A O 1
ATOM 676 N N . VAL A 1 87 ? -1.960 -1.031 18.947 1.00 86.19 87 VAL A N 1
ATOM 677 C CA . VAL A 1 87 ? -2.854 -1.986 18.274 1.00 86.19 87 VAL A CA 1
ATOM 678 C C . VAL A 1 87 ? -3.616 -1.318 17.126 1.00 86.19 87 VAL A C 1
ATOM 680 O O . VAL A 1 87 ? -3.707 -1.897 16.044 1.00 86.19 87 VAL A O 1
ATOM 683 N N . LEU A 1 88 ? -4.112 -0.090 17.308 1.00 86.88 88 LEU A N 1
ATOM 684 C CA . LEU A 1 88 ? -4.802 0.666 16.255 1.00 86.88 88 LEU A CA 1
ATOM 685 C C . LEU A 1 88 ? -3.873 1.028 15.085 1.00 86.88 88 LEU A C 1
ATOM 687 O O . LEU A 1 88 ? -4.270 0.907 13.925 1.00 86.88 88 LEU A O 1
ATOM 691 N N . GLU A 1 89 ? -2.634 1.434 15.368 1.00 86.81 89 GLU A N 1
ATOM 692 C CA . GLU A 1 89 ? -1.627 1.728 14.344 1.00 86.81 89 GLU A CA 1
ATOM 693 C C . GLU A 1 89 ? -1.293 0.475 13.532 1.00 86.81 89 GLU A C 1
ATOM 695 O O . GLU A 1 89 ? -1.329 0.502 12.298 1.00 86.81 89 GLU A O 1
ATOM 700 N N . GLN A 1 90 ? -1.069 -0.655 14.203 1.00 86.94 90 GLN A N 1
ATOM 701 C CA . GLN A 1 90 ? -0.802 -1.919 13.523 1.00 86.94 90 GLN A CA 1
ATOM 702 C C . GLN A 1 90 ? -1.995 -2.432 12.741 1.00 86.94 90 GLN A C 1
ATOM 704 O O . GLN A 1 90 ? -1.826 -2.905 11.618 1.00 86.94 90 GLN A O 1
ATOM 709 N N . PHE A 1 91 ? -3.202 -2.294 13.283 1.00 86.19 91 PHE A N 1
ATOM 710 C CA . PHE A 1 91 ? -4.422 -2.618 12.563 1.00 86.19 91 PHE A CA 1
ATOM 711 C C . PHE A 1 91 ? -4.513 -1.808 11.270 1.00 86.19 91 PHE A C 1
ATOM 713 O O . PHE A 1 91 ? -4.728 -2.378 10.200 1.00 86.19 91 PHE A O 1
ATOM 720 N N . HIS A 1 92 ? -4.241 -0.503 11.333 1.00 83.31 92 HIS A N 1
ATOM 721 C CA . HIS A 1 92 ? -4.201 0.347 10.150 1.00 83.31 92 HIS A CA 1
ATOM 722 C C . HIS A 1 92 ? -3.104 -0.079 9.154 1.00 83.31 92 HIS A C 1
ATOM 724 O O . HIS A 1 92 ? -3.355 -0.145 7.947 1.00 83.31 92 HIS A O 1
ATOM 730 N N . ARG A 1 93 ? -1.901 -0.450 9.618 1.00 86.06 93 ARG A N 1
ATOM 731 C CA . ARG A 1 93 ? -0.856 -1.010 8.737 1.00 86.06 93 ARG A CA 1
ATOM 732 C C . ARG A 1 93 ? -1.303 -2.310 8.070 1.00 86.06 93 ARG A C 1
ATOM 734 O O . ARG A 1 93 ? -1.087 -2.461 6.868 1.00 86.06 93 ARG A O 1
ATOM 741 N N . CYS A 1 94 ? -1.938 -3.220 8.806 1.00 84.69 94 CYS A N 1
ATOM 742 C CA . CYS A 1 94 ? -2.470 -4.475 8.273 1.00 84.69 94 CYS A CA 1
ATOM 743 C C . CYS A 1 94 ? -3.594 -4.233 7.257 1.00 84.69 94 CYS A C 1
ATOM 745 O O . CYS A 1 94 ? -3.643 -4.918 6.235 1.00 84.69 94 CYS A O 1
ATOM 747 N N . LEU A 1 95 ? -4.446 -3.227 7.477 1.00 83.50 95 LEU A N 1
ATOM 748 C CA . LEU A 1 95 ? -5.446 -2.779 6.506 1.00 83.50 95 LEU A CA 1
ATOM 749 C C . LEU A 1 95 ? -4.801 -2.238 5.220 1.00 83.50 95 LEU A C 1
ATOM 751 O O . LEU A 1 95 ? -5.261 -2.546 4.117 1.00 83.50 95 LEU A O 1
ATOM 755 N N . ARG A 1 96 ? -3.710 -1.467 5.334 1.00 83.50 96 ARG A N 1
ATOM 756 C CA . ARG A 1 96 ? -2.948 -0.957 4.178 1.00 83.50 96 ARG A CA 1
ATOM 757 C C . ARG A 1 96 ? -2.214 -2.061 3.417 1.00 83.50 96 ARG A C 1
ATOM 759 O O . ARG A 1 96 ? -2.202 -2.038 2.190 1.00 83.50 96 ARG A O 1
ATOM 766 N N . ARG A 1 97 ? -1.629 -3.030 4.128 1.00 85.69 97 ARG A N 1
ATOM 767 C CA . ARG A 1 97 ? -0.942 -4.198 3.545 1.00 85.69 97 ARG A CA 1
ATOM 768 C C . ARG A 1 97 ? -1.893 -5.266 3.005 1.00 85.69 97 ARG A C 1
ATOM 770 O O . ARG A 1 97 ? -1.461 -6.118 2.237 1.00 85.69 97 ARG A O 1
ATOM 777 N N . ARG A 1 98 ? -3.187 -5.174 3.335 1.00 84.62 98 ARG A N 1
ATOM 778 C CA . ARG A 1 98 ? -4.228 -6.161 2.996 1.00 84.62 98 ARG A CA 1
ATOM 779 C C . ARG A 1 98 ? -4.047 -7.506 3.711 1.00 84.62 98 ARG A C 1
ATOM 781 O O . ARG A 1 98 ? -4.498 -8.538 3.215 1.00 84.62 98 ARG A O 1
ATOM 788 N N . ASP A 1 99 ? -3.426 -7.481 4.888 1.00 86.31 99 ASP A N 1
ATOM 789 C CA . ASP A 1 99 ? -3.338 -8.632 5.797 1.00 86.31 99 ASP A CA 1
ATOM 790 C C . ASP A 1 99 ? -4.620 -8.783 6.619 1.00 86.31 99 ASP A C 1
ATOM 792 O O . ASP A 1 99 ? -5.014 -9.894 6.972 1.00 86.31 99 ASP A O 1
ATOM 796 N N . ILE A 1 100 ? -5.305 -7.664 6.868 1.00 85.06 100 ILE A N 1
ATOM 797 C CA . ILE A 1 100 ? -6.678 -7.599 7.366 1.00 85.06 100 ILE A CA 1
ATOM 798 C C . ILE A 1 100 ? -7.499 -6.828 6.335 1.00 85.06 100 ILE A C 1
ATOM 800 O O . ILE A 1 100 ? -7.010 -5.865 5.743 1.00 85.06 100 ILE A O 1
ATOM 804 N N . PHE A 1 101 ? -8.732 -7.260 6.095 1.00 82.56 101 PHE A N 1
ATOM 805 C CA . PHE A 1 101 ? -9.619 -6.621 5.132 1.00 82.56 101 PHE A CA 1
ATOM 806 C C . PHE A 1 101 ? -11.083 -6.731 5.552 1.00 82.56 101 PHE A C 1
ATOM 808 O O . PHE A 1 101 ? -11.509 -7.722 6.150 1.00 82.56 101 PHE A O 1
ATOM 815 N N . ALA A 1 102 ? -11.855 -5.700 5.223 1.00 80.44 102 ALA A N 1
ATOM 816 C CA . ALA A 1 102 ? -13.286 -5.634 5.479 1.00 80.44 102 ALA A CA 1
ATOM 817 C C . ALA A 1 102 ? -14.061 -6.238 4.304 1.00 80.44 102 ALA A C 1
ATOM 819 O O . ALA A 1 102 ? -13.872 -5.857 3.147 1.00 80.44 102 ALA A O 1
ATOM 820 N N . VAL A 1 103 ? -14.937 -7.200 4.590 1.00 67.12 103 VAL A N 1
ATOM 821 C CA . VAL A 1 103 ? -15.856 -7.741 3.580 1.00 67.12 103 VAL A CA 1
ATOM 822 C C . VAL A 1 103 ? -16.770 -6.604 3.103 1.00 67.12 103 VAL A C 1
ATOM 824 O O . VAL A 1 103 ? -17.179 -5.781 3.903 1.00 67.12 103 VAL A O 1
ATOM 827 N N . ASN A 1 104 ? -17.054 -6.521 1.801 1.00 66.12 104 ASN A N 1
ATOM 828 C CA . ASN A 1 104 ? -17.871 -5.463 1.171 1.00 66.12 104 ASN A CA 1
ATOM 829 C C . ASN A 1 104 ? -17.293 -4.034 1.171 1.00 66.12 104 ASN A C 1
ATOM 831 O O . ASN A 1 104 ? -17.901 -3.140 0.582 1.00 66.12 104 ASN A O 1
ATOM 835 N N . SER A 1 105 ? -16.099 -3.808 1.723 1.00 67.81 105 SER A N 1
ATOM 836 C CA . SER A 1 105 ? -15.426 -2.514 1.592 1.00 67.81 105 SER A CA 1
ATOM 837 C C . SER A 1 105 ? -14.756 -2.377 0.222 1.00 67.81 105 SER A C 1
ATOM 839 O O . SER A 1 105 ? -14.005 -3.248 -0.219 1.00 67.81 105 SER A O 1
ATOM 841 N N . SER A 1 106 ? -14.978 -1.252 -0.461 1.00 66.31 106 SER A N 1
ATOM 842 C CA . SER A 1 106 ? -14.272 -0.928 -1.708 1.00 66.31 106 SER A CA 1
ATOM 843 C C . SER A 1 106 ? -12.817 -0.527 -1.465 1.00 66.31 106 SER A C 1
ATOM 845 O O . SER A 1 106 ? -11.957 -0.822 -2.296 1.00 66.31 106 SER A O 1
ATOM 847 N N . LYS A 1 107 ? -12.549 0.135 -0.333 1.00 70.75 107 LYS A N 1
ATOM 848 C CA . LYS A 1 107 ? -11.247 0.710 0.032 1.00 70.75 107 LYS A CA 1
ATOM 849 C C . LYS A 1 107 ? -10.387 -0.242 0.855 1.00 70.75 107 LYS A C 1
ATOM 851 O O . LYS A 1 107 ? -9.173 -0.295 0.657 1.00 70.75 107 LYS A O 1
ATOM 856 N N . TRP A 1 108 ? -11.005 -1.004 1.751 1.00 75.50 108 TRP A N 1
ATOM 857 C CA . TRP A 1 108 ? -10.361 -1.943 2.672 1.00 75.50 108 TRP A CA 1
ATOM 858 C C . TRP A 1 108 ? -10.709 -3.407 2.394 1.00 75.50 108 TRP A C 1
ATOM 860 O O . TRP A 1 108 ? -10.385 -4.264 3.210 1.00 75.50 108 TRP A O 1
ATOM 870 N N . GLY A 1 109 ? -11.356 -3.707 1.265 1.00 76.25 109 GLY A N 1
ATOM 871 C CA . GLY A 1 109 ? -11.666 -5.075 0.850 1.00 76.25 109 GLY A CA 1
ATOM 872 C C . GLY A 1 109 ? -10.472 -5.840 0.290 1.00 76.25 109 GLY A C 1
ATOM 873 O O . GLY A 1 109 ? -9.409 -5.278 0.022 1.00 76.25 109 GLY A O 1
ATOM 874 N N . ASP A 1 110 ? -10.660 -7.148 0.098 1.00 80.81 110 ASP A N 1
ATOM 875 C CA . ASP A 1 110 ? -9.644 -7.995 -0.527 1.00 80.81 110 ASP A CA 1
ATOM 876 C C . ASP A 1 110 ? -9.516 -7.638 -2.018 1.00 80.81 110 ASP A C 1
ATOM 878 O O . ASP A 1 110 ? -10.456 -7.883 -2.784 1.00 80.81 110 ASP A O 1
ATOM 882 N N . PRO A 1 111 ? -8.368 -7.107 -2.480 1.00 73.38 111 PRO A N 1
ATOM 883 C CA . PRO A 1 111 ? -8.170 -6.835 -3.901 1.00 73.38 111 PRO A CA 1
ATOM 884 C C . PRO A 1 111 ? -8.247 -8.115 -4.743 1.00 73.38 111 PRO A C 1
ATOM 886 O O . PRO A 1 111 ? -8.592 -8.057 -5.922 1.00 73.38 111 PRO A O 1
ATOM 889 N N . ARG A 1 112 ? -7.977 -9.282 -4.142 1.00 75.12 112 ARG A N 1
ATOM 890 C CA . ARG A 1 112 ? -7.992 -10.573 -4.835 1.00 75.12 112 ARG A CA 1
ATOM 891 C C . ARG A 1 112 ? -9.392 -11.095 -5.100 1.00 75.12 112 ARG A C 1
ATOM 893 O O . ARG A 1 112 ? -9.560 -11.884 -6.021 1.00 75.12 112 ARG A O 1
ATOM 900 N N . ALA A 1 113 ? -10.399 -10.615 -4.371 1.00 77.38 113 ALA A N 1
ATOM 901 C CA . ALA A 1 113 ? -11.792 -10.964 -4.639 1.00 77.38 113 ALA A CA 1
ATOM 902 C C . ALA A 1 113 ? -12.248 -10.523 -6.043 1.00 77.38 113 ALA A C 1
ATOM 904 O O . ALA A 1 113 ? -13.235 -11.039 -6.556 1.00 77.38 113 ALA A O 1
ATOM 905 N N . LYS A 1 114 ? -11.524 -9.584 -6.670 1.00 76.75 114 LYS A N 1
ATOM 906 C CA . LYS A 1 114 ? -11.773 -9.110 -8.038 1.00 76.75 114 LYS A CA 1
ATOM 907 C C . LYS A 1 114 ? -10.937 -9.831 -9.100 1.00 76.75 114 LYS A C 1
ATOM 909 O O . LYS A 1 114 ? -11.073 -9.515 -10.279 1.00 76.75 114 LYS A O 1
ATOM 914 N N . LEU A 1 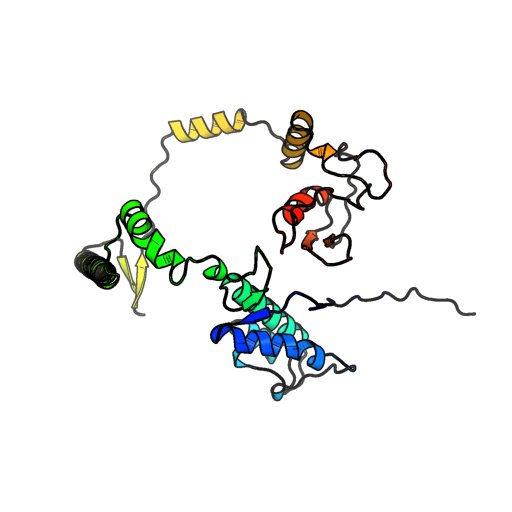115 ? -10.053 -10.752 -8.711 1.00 83.38 115 LEU A N 1
ATOM 915 C CA . LEU A 1 115 ? -9.241 -11.497 -9.669 1.00 83.38 115 LEU A CA 1
ATOM 916 C C . LEU A 1 115 ? -10.089 -12.548 -10.379 1.00 83.38 115 LEU A C 1
ATOM 918 O O . LEU A 1 115 ? -10.931 -13.214 -9.776 1.00 83.38 115 LEU A O 1
ATOM 922 N N . LEU A 1 116 ? -9.825 -12.721 -11.673 1.00 86.25 116 LEU A N 1
ATOM 923 C CA . LEU A 1 116 ? -10.389 -13.825 -12.433 1.00 86.25 116 LEU A CA 1
ATOM 924 C C . LEU A 1 116 ? -9.835 -15.141 -11.875 1.00 86.25 116 LEU A C 1
ATOM 926 O O . LEU A 1 116 ? -8.630 -15.283 -11.677 1.00 86.25 116 LEU A O 1
ATOM 930 N N . ALA A 1 117 ? -10.715 -16.113 -11.647 1.00 85.19 117 ALA A N 1
ATOM 931 C CA . ALA A 1 117 ? -10.351 -17.434 -11.148 1.00 85.19 117 ALA A CA 1
ATOM 932 C C . ALA A 1 117 ? -11.090 -18.540 -11.914 1.00 85.19 117 ALA A C 1
ATOM 934 O O . ALA A 1 117 ? -12.126 -18.308 -12.547 1.00 85.19 117 ALA A O 1
ATOM 935 N N . GLY A 1 118 ? -10.545 -19.758 -11.863 1.00 89.75 118 GLY A N 1
ATOM 936 C CA . GLY A 1 118 ? -11.142 -20.943 -12.481 1.00 89.75 118 GLY A CA 1
ATOM 937 C C . GLY A 1 118 ? -11.424 -20.754 -13.975 1.00 89.75 118 GLY A C 1
ATOM 938 O O . GLY A 1 118 ? -10.566 -20.297 -14.729 1.00 89.75 118 GLY A O 1
ATOM 939 N N . LYS A 1 119 ? -12.649 -21.081 -14.404 1.00 90.75 119 LYS A N 1
ATOM 940 C CA . LYS A 1 119 ? -13.060 -21.017 -15.819 1.00 90.75 119 LYS A CA 1
ATOM 941 C C . LYS A 1 119 ? -12.952 -19.611 -16.420 1.00 90.75 119 LYS A C 1
ATOM 943 O O . LYS A 1 119 ? -12.569 -19.485 -17.582 1.00 90.75 119 LYS A O 1
ATOM 948 N N . ALA A 1 120 ? -13.255 -18.570 -15.640 1.00 88.75 120 ALA A N 1
ATOM 949 C CA . ALA A 1 120 ? -13.185 -17.185 -16.106 1.00 88.75 120 ALA A CA 1
ATOM 950 C C . ALA A 1 120 ? -11.738 -16.777 -16.429 1.00 88.75 120 ALA A C 1
ATOM 952 O O . ALA A 1 120 ? -11.486 -16.172 -17.468 1.00 88.75 120 ALA A O 1
ATOM 953 N N . TRP A 1 121 ? -10.780 -17.186 -15.588 1.00 91.00 121 TRP A N 1
ATOM 954 C CA . TRP A 1 121 ? -9.357 -16.988 -15.865 1.00 91.00 121 TRP A CA 1
ATOM 955 C C . TRP A 1 121 ? -8.888 -17.801 -17.068 1.00 91.00 121 TRP A C 1
ATOM 957 O O . TRP A 1 121 ? -8.277 -17.234 -17.962 1.00 91.00 121 TRP A O 1
ATOM 967 N N . ILE A 1 122 ? -9.217 -19.095 -17.137 1.00 91.06 122 ILE A N 1
ATOM 968 C CA . ILE A 1 122 ? -8.807 -19.966 -18.254 1.00 91.06 122 ILE A CA 1
ATOM 969 C C . ILE A 1 122 ? -9.265 -19.388 -19.602 1.00 91.06 122 ILE A C 1
ATOM 971 O O . ILE A 1 122 ? -8.505 -19.402 -20.564 1.00 91.06 122 ILE A O 1
ATOM 975 N N . THR A 1 123 ? -10.477 -18.828 -19.649 1.00 93.81 123 THR A N 1
ATOM 976 C CA . THR A 1 123 ? -11.038 -18.209 -20.860 1.00 93.81 123 THR A CA 1
ATOM 977 C C . THR A 1 123 ? -10.320 -16.907 -21.229 1.00 93.81 123 THR A C 1
ATOM 979 O O . THR A 1 123 ? -10.031 -16.673 -22.398 1.00 93.81 123 THR A O 1
ATOM 982 N N . ALA A 1 124 ? -10.009 -16.059 -20.244 1.00 92.25 124 ALA A N 1
ATOM 983 C CA . ALA A 1 124 ? -9.356 -14.769 -20.477 1.00 92.25 124 ALA A CA 1
ATOM 984 C C . ALA A 1 124 ? -7.827 -14.867 -20.661 1.00 92.25 124 ALA A C 1
ATOM 986 O O . ALA A 1 124 ? -7.231 -13.970 -21.259 1.00 92.25 124 ALA A O 1
ATOM 987 N N . LYS A 1 125 ? -7.193 -15.939 -20.158 1.00 90.75 125 LYS A N 1
ATOM 988 C CA . LYS A 1 125 ? -5.733 -16.111 -20.068 1.00 90.75 125 LYS A CA 1
ATOM 989 C C . LYS A 1 125 ? -5.008 -15.806 -21.391 1.00 90.75 125 LYS A C 1
ATOM 991 O O . LYS A 1 125 ? -4.091 -14.990 -21.344 1.00 90.75 125 LYS A O 1
ATOM 996 N N . PRO A 1 126 ? -5.394 -16.356 -22.562 1.00 92.56 126 PRO A N 1
ATOM 997 C CA . PRO A 1 126 ? -4.655 -16.110 -23.806 1.00 92.56 126 PRO A CA 1
ATOM 998 C C . PRO A 1 126 ? -4.645 -14.635 -24.228 1.00 92.56 126 PRO A C 1
ATOM 1000 O O . PRO A 1 126 ? -3.606 -14.106 -24.614 1.00 92.56 126 PRO A O 1
ATOM 1003 N N . VAL A 1 127 ? -5.791 -13.955 -24.108 1.00 94.19 127 VAL A N 1
ATOM 1004 C CA . VAL A 1 127 ? -5.936 -12.542 -24.493 1.00 94.19 127 VAL A CA 1
ATOM 1005 C C . VAL A 1 127 ? -5.137 -11.647 -23.551 1.00 94.19 127 VAL A C 1
ATOM 1007 O O . VAL A 1 127 ? -4.410 -10.764 -24.003 1.00 94.19 127 VAL A O 1
ATOM 1010 N N . VAL A 1 128 ? -5.239 -11.889 -22.241 1.00 91.06 128 VAL A N 1
ATOM 1011 C CA . VAL A 1 128 ? -4.519 -11.114 -21.220 1.00 91.06 128 VAL A CA 1
ATOM 1012 C C . VAL A 1 128 ? -3.007 -11.259 -21.378 1.00 91.06 128 VAL A C 1
ATOM 1014 O O . VAL A 1 128 ? -2.307 -10.251 -21.397 1.00 91.06 128 VAL A O 1
ATOM 1017 N N . LEU A 1 129 ? -2.500 -12.485 -21.535 1.00 92.12 129 LEU A N 1
ATOM 1018 C CA . LEU A 1 129 ? -1.065 -12.725 -21.696 1.00 92.12 129 LEU A CA 1
ATOM 1019 C C . LEU A 1 129 ? -0.517 -12.095 -22.977 1.00 92.12 129 LEU A C 1
ATOM 1021 O O . LEU A 1 129 ? 0.510 -11.427 -22.927 1.00 92.12 129 LEU A O 1
ATOM 1025 N N . SER A 1 130 ? -1.243 -12.211 -24.092 1.00 92.44 130 SER A N 1
ATOM 1026 C CA . SER A 1 130 ? -0.857 -11.550 -25.343 1.00 92.44 130 SER A CA 1
ATOM 1027 C C . SER A 1 130 ? -0.832 -10.025 -25.207 1.00 92.44 130 SER A C 1
ATOM 1029 O O . SER A 1 130 ? 0.094 -9.389 -25.701 1.00 92.44 130 SER A O 1
ATOM 1031 N N . SER A 1 131 ? -1.801 -9.442 -24.496 1.00 94.44 131 SER A N 1
ATOM 1032 C CA . SER A 1 131 ? -1.897 -7.986 -24.309 1.00 94.44 131 SER A CA 1
ATOM 1033 C C . SER A 1 131 ? -0.798 -7.437 -23.395 1.00 94.44 131 SER A C 1
ATOM 1035 O O . SER A 1 131 ? -0.358 -6.305 -23.568 1.00 94.44 131 SER A O 1
ATOM 1037 N N . LEU A 1 132 ? -0.363 -8.235 -22.417 1.00 92.06 132 LEU A N 1
ATOM 1038 C CA . LEU A 1 132 ? 0.713 -7.889 -21.488 1.00 92.06 132 LEU A CA 1
ATOM 1039 C C . LEU A 1 132 ? 2.106 -8.295 -21.995 1.00 92.06 132 LEU A C 1
ATOM 1041 O O . LEU A 1 132 ? 3.091 -7.998 -21.324 1.00 92.06 132 LEU A O 1
ATOM 1045 N N . GLY A 1 133 ? 2.199 -8.973 -23.144 1.00 91.75 133 GLY A N 1
ATOM 1046 C CA . GLY A 1 133 ? 3.461 -9.505 -23.663 1.00 91.75 133 GLY A CA 1
ATOM 1047 C C . GLY A 1 133 ? 4.101 -10.543 -22.736 1.00 91.75 133 GLY A C 1
ATOM 1048 O O . GLY A 1 133 ? 5.322 -10.589 -22.626 1.00 91.75 133 GLY A O 1
ATOM 1049 N N . LEU A 1 134 ? 3.287 -11.331 -22.029 1.00 92.81 134 LEU A N 1
ATOM 1050 C CA . LEU A 1 134 ? 3.745 -12.326 -21.058 1.00 92.81 134 LEU A CA 1
ATOM 1051 C C . LEU A 1 134 ? 3.704 -13.745 -21.648 1.00 92.81 134 LEU A C 1
ATOM 1053 O O . LEU A 1 134 ? 2.785 -14.057 -22.415 1.00 92.81 134 LEU A O 1
ATOM 1057 N N . PRO A 1 135 ? 4.649 -14.626 -21.272 1.00 91.12 135 PRO A N 1
ATOM 1058 C CA . PRO A 1 135 ? 4.654 -16.010 -21.730 1.00 91.12 135 PRO A CA 1
ATOM 1059 C C . PRO A 1 135 ? 3.475 -16.820 -21.146 1.00 91.12 135 PRO A C 1
ATOM 1061 O O . PRO A 1 135 ? 2.897 -16.457 -20.115 1.00 91.12 135 PRO A O 1
ATOM 1064 N N . PRO A 1 136 ? 3.071 -17.918 -21.818 1.00 87.69 136 PRO A N 1
ATOM 1065 C CA . PRO A 1 136 ? 1.976 -18.791 -21.383 1.00 87.69 136 PRO A CA 1
ATOM 1066 C C . PRO A 1 136 ? 2.283 -19.575 -20.102 1.00 87.69 136 PRO A C 1
ATOM 1068 O O . PRO A 1 136 ? 1.345 -19.890 -19.346 1.00 87.69 136 PRO A O 1
ATOM 1071 N N . ASP A 1 137 ? 3.562 -19.883 -19.890 1.00 89.88 137 ASP A N 1
ATOM 1072 C CA . ASP A 1 137 ? 4.093 -20.567 -18.722 1.00 89.88 137 ASP A CA 1
ATOM 1073 C C . ASP A 1 137 ? 4.635 -19.539 -17.710 1.00 89.88 137 ASP A C 1
ATOM 1075 O O . ASP A 1 137 ? 5.429 -18.671 -18.087 1.00 89.88 137 ASP A O 1
ATOM 1079 N N . PRO A 1 138 ? 4.181 -19.555 -16.442 1.00 90.31 138 PRO A N 1
ATOM 1080 C CA . PRO A 1 138 ? 4.766 -18.713 -15.404 1.00 90.31 138 PRO A CA 1
ATOM 1081 C C . PRO A 1 138 ? 6.249 -18.999 -15.148 1.00 90.31 138 PRO A C 1
ATOM 1083 O O . PRO A 1 138 ? 6.957 -18.056 -14.797 1.00 90.31 138 PRO A O 1
ATOM 1086 N N . ASP A 1 139 ? 6.709 -20.242 -15.312 1.00 94.50 139 ASP A N 1
ATOM 1087 C CA . ASP A 1 139 ? 8.093 -20.609 -15.003 1.00 94.50 139 ASP A CA 1
ATOM 1088 C C . ASP A 1 139 ? 9.056 -19.939 -15.995 1.00 94.50 139 ASP A C 1
ATOM 1090 O O . ASP A 1 139 ? 10.002 -19.285 -15.563 1.00 94.50 139 ASP A O 1
ATOM 1094 N N . ASP A 1 140 ? 8.709 -19.907 -17.289 1.00 92.38 140 ASP A N 1
ATOM 1095 C CA . ASP A 1 140 ? 9.461 -19.169 -18.318 1.00 92.38 140 ASP A CA 1
ATOM 1096 C C . ASP A 1 140 ? 9.638 -17.681 -17.955 1.00 92.38 140 ASP A C 1
ATOM 1098 O O . ASP A 1 140 ? 10.706 -17.095 -18.139 1.00 92.38 140 ASP A O 1
ATOM 1102 N N . HIS A 1 141 ? 8.585 -17.042 -17.424 1.00 92.81 1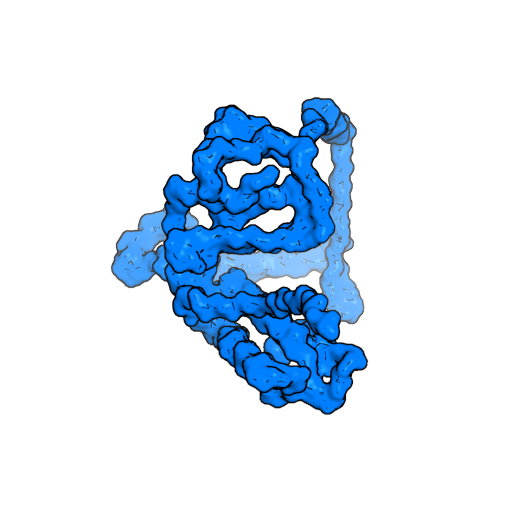41 HIS A N 1
ATOM 1103 C CA . HIS A 1 141 ? 8.663 -15.638 -17.011 1.00 92.81 141 HIS A CA 1
ATOM 1104 C C . HIS A 1 141 ? 9.564 -15.446 -15.792 1.00 92.81 141 HIS A C 1
ATOM 1106 O O . HIS A 1 141 ? 10.287 -14.452 -15.698 1.00 92.81 141 HIS A O 1
ATOM 1112 N N . LEU A 1 142 ? 9.463 -16.349 -14.816 1.00 96.00 142 LEU A N 1
ATOM 1113 C CA . LEU A 1 142 ? 10.250 -16.273 -13.593 1.00 96.00 142 LEU A CA 1
ATOM 1114 C C . LEU A 1 142 ? 11.728 -16.514 -13.879 1.00 96.00 142 LEU A C 1
ATOM 1116 O O . LEU A 1 142 ? 12.549 -15.776 -13.338 1.00 96.00 142 LEU A O 1
ATOM 1120 N N . ASP A 1 143 ? 12.047 -17.454 -14.764 1.00 96.00 143 ASP A N 1
ATOM 1121 C CA . ASP A 1 143 ? 13.410 -17.732 -15.204 1.00 96.00 143 ASP A CA 1
ATOM 1122 C C . ASP A 1 143 ? 14.008 -16.516 -15.922 1.00 96.00 143 ASP A C 1
ATOM 1124 O O . ASP A 1 143 ? 15.060 -16.028 -15.513 1.00 96.00 143 ASP A O 1
ATOM 1128 N N . GLU A 1 144 ? 13.289 -15.912 -16.878 1.00 94.19 144 GLU A N 1
ATOM 1129 C CA . GLU A 1 144 ? 13.730 -14.678 -17.553 1.00 94.19 144 GLU A CA 1
ATOM 1130 C C . GLU A 1 144 ? 14.013 -13.547 -16.544 1.00 94.19 144 GLU A C 1
ATOM 1132 O O . GLU A 1 144 ? 15.000 -12.810 -16.645 1.00 94.19 144 GLU A O 1
ATOM 1137 N N . ARG A 1 145 ? 13.146 -13.386 -15.535 1.00 96.12 145 ARG A N 1
ATOM 1138 C CA . ARG A 1 145 ? 13.305 -12.351 -14.503 1.00 96.12 145 ARG A CA 1
ATOM 1139 C C . ARG A 1 145 ? 14.447 -12.669 -13.543 1.00 96.12 145 ARG A C 1
ATOM 1141 O O . ARG A 1 145 ? 15.143 -11.739 -13.135 1.00 96.12 145 ARG A O 1
ATOM 1148 N N . ALA A 1 146 ? 14.648 -13.936 -13.193 1.00 97.06 146 ALA A N 1
ATOM 1149 C CA . ALA A 1 146 ? 15.746 -14.383 -12.347 1.00 97.06 146 ALA A CA 1
ATOM 1150 C C . ALA A 1 146 ? 17.095 -14.187 -13.049 1.00 97.06 146 ALA A C 1
ATOM 1152 O O . ALA A 1 146 ? 18.013 -13.630 -12.448 1.00 97.06 146 ALA A O 1
ATOM 1153 N N . GLU A 1 147 ? 17.189 -14.552 -14.328 1.00 97.00 147 GLU A N 1
ATOM 1154 C CA . GLU A 1 147 ? 18.375 -14.337 -15.156 1.00 97.00 147 GLU A CA 1
ATOM 1155 C C . GLU A 1 147 ? 18.694 -12.850 -15.310 1.00 97.00 147 GLU A C 1
ATOM 1157 O O . GLU A 1 147 ? 19.833 -12.437 -15.088 1.00 97.00 147 GLU A O 1
ATOM 1162 N N . LEU A 1 148 ? 17.694 -12.016 -15.622 1.00 96.88 148 LEU A N 1
ATOM 1163 C CA . LEU A 1 148 ? 17.878 -10.567 -15.715 1.00 96.88 148 LEU A CA 1
ATOM 1164 C C . LEU A 1 148 ? 18.367 -9.976 -14.388 1.00 96.88 148 LEU A C 1
ATOM 1166 O O . LEU A 1 148 ? 19.262 -9.126 -14.376 1.00 96.88 148 LEU A O 1
ATOM 1170 N N . LEU A 1 149 ? 17.779 -10.410 -13.271 1.00 97.88 149 LEU A N 1
ATOM 1171 C CA . LEU A 1 149 ? 18.150 -9.956 -11.936 1.00 97.88 149 LEU A CA 1
ATOM 1172 C C . LEU A 1 149 ? 19.600 -10.329 -11.617 1.00 97.88 149 LEU A C 1
ATOM 1174 O O . LEU A 1 149 ? 20.389 -9.462 -11.245 1.00 97.88 149 LEU A O 1
ATOM 1178 N N . ASP A 1 150 ? 19.959 -11.596 -11.800 1.00 97.75 150 ASP A N 1
ATOM 1179 C CA . ASP A 1 150 ? 21.299 -12.124 -11.555 1.00 97.75 150 ASP A CA 1
ATOM 1180 C C . ASP A 1 150 ? 22.352 -11.465 -12.463 1.00 97.75 150 ASP A C 1
ATOM 1182 O O . ASP A 1 150 ? 23.379 -10.984 -11.975 1.00 97.75 150 ASP A O 1
ATOM 1186 N N . ALA A 1 151 ? 22.071 -11.323 -13.760 1.00 97.19 151 ALA A N 1
ATOM 1187 C CA . ALA A 1 151 ? 22.934 -10.608 -14.696 1.00 97.19 151 ALA A CA 1
ATOM 1188 C C . ALA A 1 151 ? 23.123 -9.138 -14.290 1.00 97.19 151 ALA A C 1
ATOM 1190 O O . ALA A 1 151 ? 24.246 -8.625 -14.311 1.00 97.19 151 ALA A O 1
ATOM 1191 N N . THR A 1 152 ? 22.050 -8.467 -13.859 1.00 96.94 152 THR A N 1
ATOM 1192 C CA . THR A 1 152 ? 22.113 -7.081 -13.376 1.00 96.94 152 THR A CA 1
ATOM 1193 C C . THR A 1 152 ? 22.955 -6.983 -12.108 1.00 96.94 152 THR A C 1
ATOM 1195 O O . THR A 1 152 ? 23.817 -6.109 -12.021 1.00 96.94 152 THR A O 1
ATOM 1198 N N . PHE A 1 153 ? 22.775 -7.894 -11.147 1.00 95.38 153 PHE A N 1
ATOM 1199 C CA . PHE A 1 153 ? 23.581 -7.931 -9.927 1.00 95.38 153 PHE A CA 1
ATOM 1200 C C . PHE A 1 153 ? 25.059 -8.156 -10.225 1.00 95.38 153 PHE A C 1
ATOM 1202 O O . PHE A 1 153 ? 25.891 -7.414 -9.707 1.00 95.38 153 PHE A O 1
ATOM 1209 N N . ARG A 1 154 ? 25.399 -9.115 -11.094 1.00 96.00 154 ARG A N 1
ATOM 1210 C CA . ARG A 1 154 ? 26.791 -9.338 -11.515 1.00 96.00 154 ARG A CA 1
ATOM 1211 C C . ARG A 1 154 ? 27.367 -8.120 -12.231 1.00 96.00 154 ARG A C 1
ATOM 1213 O O . ARG A 1 154 ? 28.489 -7.718 -11.937 1.00 96.00 154 ARG A O 1
ATOM 1220 N N . GLY A 1 155 ? 26.593 -7.492 -13.114 1.00 94.06 155 GLY A N 1
ATOM 1221 C CA . GLY A 1 155 ? 26.999 -6.276 -13.817 1.00 94.06 155 GLY A CA 1
ATOM 1222 C C . GLY A 1 155 ? 27.173 -5.065 -12.894 1.00 94.06 155 GLY A C 1
ATOM 1223 O O . GLY A 1 155 ? 28.024 -4.213 -13.145 1.00 94.06 155 GLY A O 1
ATOM 1224 N N . VAL A 1 156 ? 26.389 -4.956 -11.819 1.00 91.62 156 VAL A N 1
ATOM 1225 C CA . VAL A 1 156 ? 26.592 -3.943 -10.772 1.00 91.62 156 VAL A CA 1
ATOM 1226 C C . VAL A 1 156 ? 27.835 -4.282 -9.956 1.00 91.62 156 VAL A C 1
ATOM 1228 O O . VAL A 1 156 ? 28.729 -3.448 -9.875 1.00 91.62 156 VAL A O 1
ATOM 1231 N N . ALA A 1 157 ? 27.941 -5.502 -9.427 1.00 90.00 157 ALA A N 1
ATOM 1232 C CA . ALA A 1 157 ? 29.067 -5.944 -8.606 1.00 90.00 157 ALA A CA 1
ATOM 1233 C C . ALA A 1 157 ? 30.416 -5.797 -9.326 1.00 90.00 157 ALA A C 1
ATOM 1235 O O . ALA A 1 157 ? 31.373 -5.326 -8.722 1.00 90.00 157 ALA A O 1
ATOM 1236 N N . GLY A 1 158 ? 30.484 -6.113 -10.624 1.00 90.94 158 GLY A N 1
ATOM 1237 C CA . GLY A 1 158 ? 31.695 -5.936 -11.429 1.00 90.94 158 GLY A CA 1
ATOM 1238 C C . GLY A 1 158 ? 32.109 -4.475 -11.633 1.00 90.94 158 GLY A C 1
ATOM 1239 O O . GLY A 1 158 ? 33.282 -4.210 -11.851 1.00 90.94 158 GLY A O 1
ATOM 1240 N N . ARG A 1 159 ? 31.175 -3.519 -11.530 1.00 89.75 159 ARG A N 1
ATOM 1241 C CA . ARG A 1 159 ? 31.453 -2.076 -11.653 1.00 89.75 159 ARG A CA 1
ATOM 1242 C C . ARG A 1 159 ? 31.743 -1.397 -10.318 1.00 89.75 159 ARG A C 1
ATOM 1244 O O . ARG A 1 159 ? 32.220 -0.271 -10.321 1.00 89.75 159 ARG A O 1
ATOM 1251 N N . VAL A 1 160 ? 31.429 -2.036 -9.191 1.00 87.44 160 VAL A N 1
ATOM 1252 C CA . VAL A 1 160 ? 31.606 -1.450 -7.852 1.00 87.44 160 VAL A CA 1
ATOM 1253 C C . VAL A 1 160 ? 33.072 -1.106 -7.539 1.00 87.44 160 VAL A C 1
ATOM 1255 O O . VAL A 1 160 ? 33.283 0.002 -7.057 1.00 87.44 160 VAL A O 1
ATOM 1258 N N . PRO A 1 161 ? 34.080 -1.960 -7.824 1.00 85.19 161 PRO A N 1
ATOM 1259 C CA . PRO A 1 161 ? 35.479 -1.645 -7.516 1.00 85.19 161 PRO A CA 1
ATOM 1260 C C . PRO A 1 161 ? 36.003 -0.378 -8.204 1.00 85.19 161 PRO A C 1
ATOM 1262 O O . PRO A 1 161 ? 36.787 0.357 -7.612 1.00 85.19 161 PRO A O 1
ATOM 1265 N N . ASP A 1 162 ? 35.533 -0.106 -9.422 1.00 84.00 162 ASP A N 1
ATOM 1266 C CA . ASP A 1 162 ? 35.964 1.040 -10.230 1.00 84.00 162 ASP A CA 1
ATOM 1267 C C . ASP A 1 162 ? 35.068 2.281 -10.036 1.00 84.00 162 ASP A C 1
ATOM 1269 O O . ASP A 1 162 ? 35.308 3.333 -10.633 1.00 84.00 162 ASP A O 1
ATOM 1273 N N . ASN A 1 163 ? 34.010 2.183 -9.222 1.00 84.06 163 ASN A N 1
ATOM 1274 C CA . ASN A 1 163 ? 33.033 3.252 -9.046 1.00 84.06 163 ASN A CA 1
ATOM 1275 C C . ASN A 1 163 ? 33.409 4.179 -7.884 1.00 84.06 163 ASN A C 1
ATOM 1277 O O . ASN A 1 163 ? 33.173 3.879 -6.716 1.00 84.06 163 ASN A O 1
ATOM 1281 N N . THR A 1 164 ? 33.908 5.368 -8.219 1.00 81.00 164 THR A N 1
ATOM 1282 C CA . THR A 1 164 ? 34.285 6.410 -7.251 1.00 81.00 164 THR A CA 1
ATOM 1283 C C . THR A 1 164 ? 33.107 7.023 -6.491 1.00 81.00 164 THR A C 1
ATOM 1285 O O . THR A 1 164 ? 33.331 7.733 -5.518 1.00 81.00 164 THR A O 1
ATOM 1288 N N . ALA A 1 165 ? 31.862 6.761 -6.902 1.00 81.19 165 ALA A N 1
ATOM 1289 C CA . ALA A 1 165 ? 30.662 7.205 -6.200 1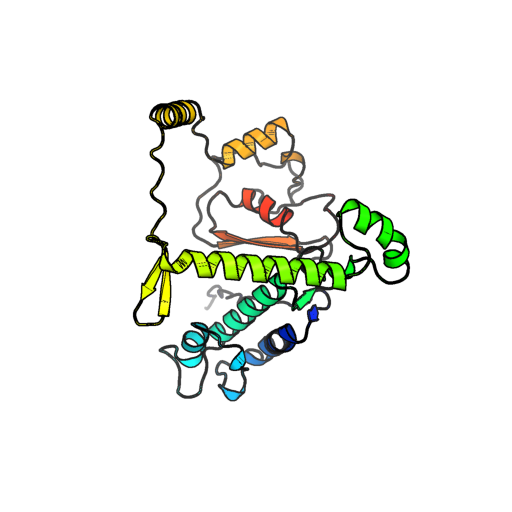.00 81.19 165 ALA A CA 1
ATOM 1290 C C . ALA A 1 165 ? 30.157 6.191 -5.159 1.00 81.19 165 ALA A C 1
ATOM 1292 O O . ALA A 1 165 ? 29.163 6.463 -4.490 1.00 81.19 165 ALA A O 1
ATOM 1293 N N . VAL A 1 166 ? 30.787 5.019 -5.028 1.00 84.19 166 VAL A N 1
ATOM 1294 C CA . VAL A 1 166 ? 30.362 3.955 -4.110 1.00 84.19 166 VAL A CA 1
ATOM 1295 C C . VAL A 1 166 ? 31.463 3.687 -3.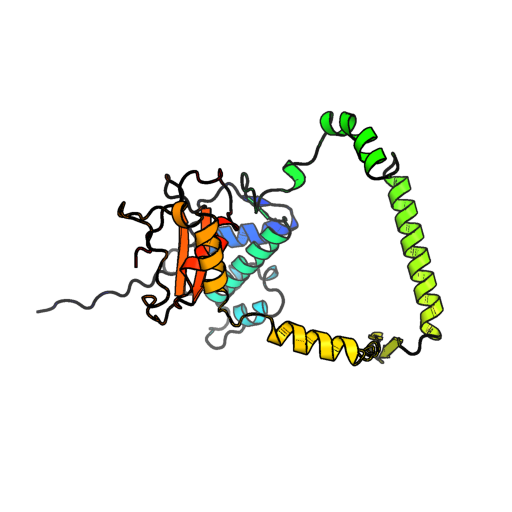091 1.00 84.19 166 VAL A C 1
ATOM 1297 O O . VAL A 1 166 ? 32.578 3.321 -3.450 1.00 84.19 166 VAL A O 1
ATOM 1300 N N . HIS A 1 167 ? 31.144 3.810 -1.804 1.00 82.38 167 HIS A N 1
ATOM 1301 C CA . HIS A 1 167 ? 32.077 3.524 -0.716 1.00 82.38 167 HIS A CA 1
ATOM 1302 C C . HIS A 1 167 ? 31.428 2.628 0.335 1.00 82.38 167 HIS A C 1
ATOM 1304 O O . HIS A 1 167 ? 30.251 2.780 0.646 1.00 82.38 167 HIS A O 1
ATOM 1310 N N . PHE A 1 168 ? 32.194 1.703 0.907 1.00 84.56 168 PHE A N 1
ATOM 1311 C CA . PHE A 1 168 ? 31.765 0.907 2.056 1.00 84.56 168 PHE A CA 1
ATOM 1312 C C . PHE A 1 168 ? 32.473 1.428 3.305 1.00 84.56 168 PHE A C 1
ATOM 1314 O O . PHE A 1 168 ? 33.674 1.688 3.253 1.00 84.56 168 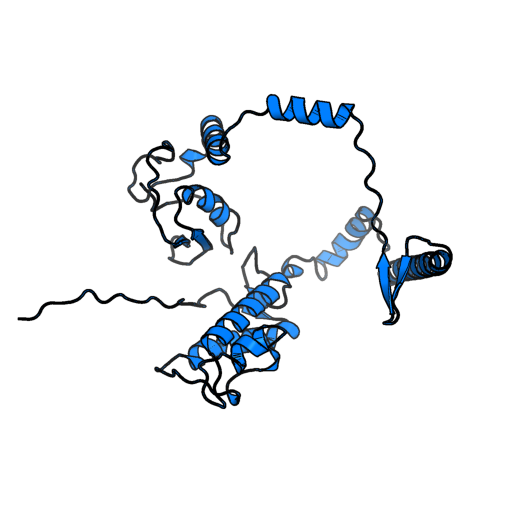PHE A O 1
ATOM 1321 N N . ASP A 1 169 ? 31.742 1.607 4.406 1.00 84.38 169 ASP A N 1
ATOM 1322 C CA . ASP A 1 169 ? 32.364 1.926 5.696 1.00 84.38 169 ASP A CA 1
ATOM 1323 C C . ASP A 1 169 ? 32.916 0.675 6.401 1.00 84.38 169 ASP A C 1
ATOM 1325 O O . ASP A 1 169 ? 32.646 -0.456 5.994 1.00 84.38 169 ASP A O 1
ATOM 1329 N N . ASP A 1 170 ? 33.660 0.872 7.495 1.00 85.56 170 ASP A N 1
ATOM 1330 C CA . ASP A 1 170 ? 34.261 -0.213 8.291 1.00 85.56 170 ASP A CA 1
ATOM 1331 C C . ASP A 1 170 ? 33.221 -1.180 8.898 1.00 85.56 170 ASP A C 1
ATOM 1333 O O . ASP A 1 170 ? 33.562 -2.280 9.331 1.00 85.56 170 ASP A O 1
ATOM 1337 N N . ALA A 1 171 ? 31.940 -0.788 8.925 1.00 85.88 171 ALA A N 1
ATOM 1338 C CA . ALA A 1 171 ? 30.816 -1.612 9.370 1.00 85.88 171 ALA A CA 1
ATOM 1339 C C . ALA A 1 171 ? 30.102 -2.336 8.208 1.00 85.88 171 ALA A C 1
ATOM 1341 O O . ALA A 1 171 ? 29.080 -2.989 8.428 1.00 85.88 171 ALA A O 1
ATOM 1342 N N . GLY A 1 172 ? 30.615 -2.224 6.978 1.00 83.81 172 GLY A N 1
ATOM 1343 C CA . GLY A 1 172 ? 30.069 -2.861 5.780 1.00 83.81 172 GLY A CA 1
ATOM 1344 C C . GLY A 1 172 ? 28.829 -2.174 5.201 1.00 83.81 172 GLY A C 1
ATOM 1345 O O . GLY A 1 172 ? 28.111 -2.785 4.407 1.00 83.81 172 GLY A O 1
ATOM 1346 N N . ARG A 1 173 ? 28.533 -0.924 5.579 1.00 85.06 173 ARG A N 1
ATOM 1347 C CA . ARG A 1 173 ? 27.388 -0.176 5.037 1.00 85.06 173 ARG A CA 1
ATOM 1348 C C . ARG A 1 173 ? 27.781 0.546 3.752 1.00 85.06 173 ARG A C 1
ATOM 1350 O O . ARG A 1 173 ? 28.831 1.179 3.681 1.00 85.06 173 ARG A O 1
ATOM 1357 N N . LEU A 1 174 ? 26.900 0.466 2.759 1.00 85.31 174 LEU A N 1
ATOM 1358 C CA . LEU A 1 174 ? 27.034 1.121 1.461 1.00 85.31 174 LEU A CA 1
ATOM 1359 C C . LEU A 1 174 ? 26.707 2.617 1.574 1.00 85.31 174 LEU A C 1
ATOM 1361 O O . LEU A 1 174 ? 25.592 2.985 1.946 1.00 85.31 174 LEU A O 1
ATOM 1365 N N . HIS A 1 175 ? 27.651 3.462 1.181 1.00 82.69 175 HIS A N 1
ATOM 1366 C CA . HIS A 1 175 ? 27.498 4.904 1.027 1.00 82.69 175 HIS A CA 1
ATOM 1367 C C . HIS A 1 175 ? 27.595 5.260 -0.454 1.00 82.69 175 HIS A C 1
ATOM 1369 O O . HIS A 1 175 ? 28.554 4.896 -1.134 1.00 82.69 175 HIS A O 1
ATOM 1375 N N . LEU A 1 176 ? 26.584 5.968 -0.952 1.00 84.44 176 LEU A N 1
ATOM 1376 C CA . LEU A 1 176 ? 26.554 6.500 -2.310 1.00 84.44 176 LEU A CA 1
ATOM 1377 C C . LEU A 1 176 ? 26.869 7.993 -2.249 1.00 84.44 176 LEU A C 1
ATOM 1379 O O . LEU A 1 176 ? 26.221 8.730 -1.503 1.00 84.44 176 LEU A O 1
ATOM 1383 N N . ALA A 1 177 ? 27.851 8.441 -3.027 1.00 82.38 177 ALA A N 1
ATOM 1384 C CA . ALA A 1 177 ? 28.112 9.857 -3.212 1.00 82.38 177 ALA A CA 1
ATOM 1385 C C . ALA A 1 177 ? 26.867 10.523 -3.811 1.00 82.38 177 ALA A C 1
ATOM 1387 O O . ALA A 1 177 ? 26.215 9.975 -4.705 1.00 82.38 177 ALA A O 1
ATOM 1388 N N . ALA A 1 178 ? 26.525 11.706 -3.300 1.00 77.75 178 ALA A N 1
ATOM 1389 C CA . ALA A 1 178 ? 25.421 12.479 -3.842 1.00 77.75 178 ALA A CA 1
ATOM 1390 C C . ALA A 1 178 ? 25.696 12.782 -5.319 1.00 77.75 178 ALA A C 1
ATOM 1392 O O . ALA A 1 178 ? 26.793 13.220 -5.673 1.00 77.75 178 ALA A O 1
ATOM 1393 N N . LEU A 1 179 ? 24.695 12.555 -6.172 1.00 77.69 179 LEU A N 1
ATOM 1394 C CA . LEU A 1 179 ? 24.777 12.995 -7.557 1.00 77.69 179 LEU A CA 1
ATOM 1395 C C . LEU A 1 179 ? 24.973 14.517 -7.549 1.00 77.69 179 LEU A C 1
ATOM 1397 O O . LEU A 1 179 ? 24.199 15.210 -6.878 1.00 77.69 179 LEU A O 1
ATOM 1401 N N . PRO A 1 180 ? 25.998 15.047 -8.239 1.00 73.94 180 PRO A N 1
ATOM 1402 C CA . PRO A 1 180 ? 26.145 16.484 -8.357 1.00 73.94 180 PRO A CA 1
ATOM 1403 C C . PRO A 1 180 ? 24.879 17.022 -9.017 1.00 73.94 180 PRO A C 1
ATOM 1405 O O . PRO A 1 180 ? 24.438 16.502 -10.042 1.00 73.94 180 PRO A O 1
ATOM 1408 N N . ALA A 1 181 ? 24.269 18.033 -8.399 1.00 77.12 181 ALA A N 1
ATOM 1409 C CA . ALA A 1 181 ? 23.140 18.708 -9.010 1.00 77.12 181 ALA A CA 1
ATOM 1410 C C . ALA A 1 181 ? 23.606 19.289 -10.347 1.00 77.12 181 ALA A C 1
ATOM 1412 O O . ALA A 1 181 ? 24.603 20.016 -10.397 1.00 77.12 181 ALA A O 1
ATOM 1413 N N . GLU A 1 182 ? 22.904 18.955 -11.426 1.00 81.25 182 GLU A N 1
ATOM 1414 C CA . GLU A 1 182 ? 23.117 19.651 -12.685 1.00 81.25 182 GLU A CA 1
ATOM 1415 C C . GLU A 1 182 ? 22.780 21.127 -12.474 1.00 81.25 182 GLU A C 1
ATOM 1417 O O . GLU A 1 182 ? 21.746 21.466 -11.893 1.00 81.25 182 GLU A O 1
ATOM 1422 N N . ALA A 1 183 ? 23.683 22.008 -12.905 1.00 83.44 183 ALA A N 1
ATOM 1423 C CA . ALA A 1 183 ? 23.449 23.437 -12.814 1.00 83.44 183 ALA A CA 1
ATOM 1424 C C . ALA A 1 183 ? 22.235 23.790 -13.683 1.00 83.44 183 ALA A C 1
ATOM 1426 O O . ALA A 1 183 ? 22.262 23.593 -14.900 1.00 83.44 183 ALA A O 1
ATOM 1427 N N . GLU A 1 184 ? 21.171 24.303 -13.058 1.00 85.62 184 GLU A N 1
ATOM 1428 C CA . GLU A 1 184 ? 20.012 24.804 -13.792 1.00 85.62 184 GLU A CA 1
ATOM 1429 C C . GLU A 1 184 ? 20.487 25.917 -14.746 1.00 85.62 184 GLU A C 1
ATOM 1431 O O . GLU A 1 184 ? 21.172 26.851 -14.316 1.00 85.62 184 GLU A O 1
ATOM 1436 N N . PRO A 1 185 ? 20.177 25.847 -16.054 1.00 93.50 185 PRO A N 1
ATOM 1437 C CA . PRO A 1 185 ? 20.588 26.895 -16.973 1.00 93.50 185 PRO A CA 1
ATOM 1438 C C . PRO A 1 185 ? 19.892 28.215 -16.597 1.00 93.50 185 PRO A C 1
ATOM 1440 O O . PRO A 1 185 ? 18.706 28.197 -16.248 1.00 93.50 185 PRO A O 1
ATOM 1443 N N . PRO A 1 186 ? 20.549 29.383 -16.750 1.00 92.19 186 PRO A N 1
ATOM 1444 C CA . PRO A 1 186 ? 19.953 30.676 -16.395 1.00 92.19 186 PRO A CA 1
ATOM 1445 C C . PRO A 1 186 ? 18.612 30.956 -17.091 1.00 92.19 186 PRO A C 1
ATOM 1447 O O . PRO A 1 186 ? 17.770 31.687 -16.576 1.00 92.19 186 PRO A O 1
ATOM 1450 N N . SER A 1 187 ? 18.379 30.367 -18.269 1.00 93.69 187 SER A N 1
ATOM 1451 C CA . SER A 1 187 ? 17.096 30.440 -18.975 1.00 93.69 187 SER A CA 1
ATOM 1452 C C . SER A 1 187 ? 15.951 29.771 -18.207 1.00 93.69 187 SER A C 1
ATOM 1454 O O . SER A 1 187 ? 14.844 30.307 -18.209 1.00 93.69 187 SER A O 1
ATOM 1456 N N . LEU A 1 188 ? 16.204 28.648 -17.527 1.00 92.00 188 LEU A N 1
ATOM 1457 C CA . LEU A 1 188 ? 15.216 27.937 -16.713 1.00 92.00 188 LEU A CA 1
ATOM 1458 C C . LEU A 1 188 ? 14.897 28.714 -15.434 1.00 92.00 188 LEU A C 1
ATOM 1460 O O . LEU A 1 188 ? 13.727 28.878 -15.087 1.00 92.00 188 LEU A O 1
ATOM 1464 N N . GLU A 1 189 ? 15.921 29.254 -14.770 1.00 93.25 189 GLU A N 1
ATOM 1465 C CA . GLU A 1 189 ? 15.732 30.108 -13.595 1.00 93.25 189 GLU A CA 1
ATOM 1466 C C . GLU A 1 189 ? 14.901 31.351 -13.942 1.00 93.25 189 GLU A C 1
ATOM 1468 O O . GLU A 1 189 ? 13.911 31.651 -13.268 1.00 93.25 189 GLU A O 1
ATOM 1473 N N . ASN A 1 190 ? 15.245 32.024 -15.047 1.00 94.31 190 ASN A N 1
ATOM 1474 C CA . ASN A 1 190 ? 14.510 33.185 -15.546 1.00 94.31 190 ASN A CA 1
ATOM 1475 C C . ASN A 1 190 ? 13.066 32.833 -15.920 1.00 94.31 190 ASN A C 1
ATOM 1477 O O . ASN A 1 190 ? 12.142 33.566 -15.560 1.00 94.31 190 ASN A O 1
ATOM 1481 N N . LEU A 1 191 ? 12.845 31.698 -16.592 1.00 93.31 191 LEU A N 1
ATOM 1482 C CA . LEU A 1 191 ? 11.505 31.231 -16.942 1.00 93.31 191 LEU A CA 1
ATOM 1483 C C . LEU A 1 191 ? 10.662 30.966 -15.692 1.00 93.31 191 LEU A C 1
ATOM 1485 O O . LEU A 1 191 ? 9.499 31.364 -15.647 1.00 93.31 191 LEU A O 1
ATOM 1489 N N . ARG A 1 192 ? 11.235 30.347 -14.656 1.00 93.75 192 ARG A N 1
ATOM 1490 C CA . ARG A 1 192 ? 10.547 30.086 -13.384 1.00 93.75 192 ARG A CA 1
ATOM 1491 C C . ARG A 1 192 ? 10.152 31.384 -12.686 1.00 93.75 192 ARG A C 1
ATOM 1493 O O . ARG A 1 192 ? 9.023 31.499 -12.215 1.00 93.75 192 ARG A O 1
ATOM 1500 N N . VAL A 1 193 ? 11.041 32.378 -12.658 1.00 94.44 193 VAL A N 1
ATOM 1501 C CA . VAL A 1 193 ? 10.731 33.704 -12.099 1.00 94.44 193 VAL A CA 1
ATOM 1502 C C . VAL A 1 193 ? 9.598 34.373 -12.875 1.00 94.44 193 VAL A C 1
ATOM 1504 O O . VAL A 1 193 ? 8.657 34.873 -12.260 1.00 94.44 193 VAL A O 1
ATOM 1507 N N . LEU A 1 194 ? 9.652 34.366 -14.209 1.00 93.75 194 LEU A N 1
ATOM 1508 C CA . LEU A 1 194 ? 8.603 34.951 -15.048 1.00 93.75 194 LEU A CA 1
ATOM 1509 C C . LEU A 1 194 ? 7.264 34.232 -14.859 1.00 93.75 194 LEU A C 1
ATOM 1511 O O . LEU A 1 194 ? 6.254 34.887 -14.619 1.00 93.75 194 LEU A O 1
ATOM 1515 N N . THR A 1 195 ? 7.272 32.899 -14.865 1.00 91.50 195 THR A N 1
ATOM 1516 C CA . THR A 1 195 ? 6.075 32.071 -14.655 1.00 91.50 195 THR A CA 1
ATOM 1517 C C . THR A 1 195 ? 5.456 32.352 -13.288 1.00 91.50 195 THR A C 1
ATOM 1519 O O . THR A 1 195 ? 4.269 32.645 -13.199 1.00 91.50 195 THR A O 1
ATOM 1522 N N . ASN A 1 196 ? 6.260 32.383 -12.223 1.00 87.38 196 ASN A N 1
ATOM 1523 C CA . ASN A 1 196 ? 5.776 32.684 -10.874 1.00 87.38 196 ASN A CA 1
ATOM 1524 C C . ASN A 1 196 ? 5.249 34.118 -10.721 1.00 87.38 196 ASN A C 1
ATOM 1526 O O . ASN A 1 196 ? 4.412 34.362 -9.857 1.00 87.38 196 ASN A O 1
ATOM 1530 N N . ARG A 1 197 ? 5.717 35.073 -11.537 1.00 91.25 197 ARG A N 1
ATOM 1531 C CA . ARG A 1 197 ? 5.142 36.431 -11.582 1.00 91.25 197 ARG A CA 1
ATOM 1532 C C . ARG A 1 197 ? 3.807 36.483 -12.321 1.00 91.25 197 ARG A C 1
ATOM 1534 O O . ARG A 1 197 ? 3.020 37.378 -12.038 1.00 91.25 197 ARG A O 1
ATOM 1541 N N . MET A 1 198 ? 3.579 35.570 -13.263 1.00 88.06 198 MET A N 1
ATOM 1542 C CA . MET A 1 198 ? 2.330 35.465 -14.020 1.00 88.06 198 MET A CA 1
ATOM 1543 C C . MET A 1 198 ? 1.265 34.640 -13.291 1.00 88.06 198 MET A C 1
ATOM 1545 O O . MET A 1 198 ? 0.083 34.810 -13.576 1.00 88.06 198 MET A O 1
ATOM 1549 N N . LEU A 1 199 ? 1.662 33.761 -12.363 1.00 81.50 199 LEU A N 1
ATOM 1550 C CA . LEU A 1 199 ? 0.717 33.009 -11.545 1.00 81.50 199 LEU A CA 1
ATOM 1551 C C . LEU A 1 199 ? -0.018 33.956 -10.581 1.00 81.50 199 LEU A C 1
ATOM 1553 O O . LEU A 1 199 ? 0.629 34.693 -9.827 1.00 81.50 199 LEU A O 1
ATOM 1557 N N . PRO A 1 200 ? -1.361 33.952 -10.586 1.00 79.44 200 PRO A N 1
ATOM 1558 C CA . PRO A 1 200 ? -2.130 34.790 -9.687 1.00 79.44 200 PRO A CA 1
ATOM 1559 C C . PRO A 1 200 ? -1.918 34.312 -8.242 1.00 79.44 200 PRO A C 1
ATOM 1561 O O . PRO A 1 200 ? -1.850 33.115 -7.959 1.00 79.44 200 PRO A O 1
ATOM 1564 N N . ARG A 1 201 ? -1.770 35.258 -7.309 1.00 72.38 201 ARG A N 1
ATOM 1565 C CA . ARG A 1 201 ? -1.633 34.962 -5.876 1.00 72.38 201 ARG A CA 1
ATOM 1566 C C . ARG A 1 201 ? -3.022 34.771 -5.277 1.00 72.38 201 ARG A C 1
ATOM 1568 O O . ARG A 1 201 ? -3.582 35.716 -4.739 1.00 72.38 201 ARG A O 1
ATOM 1575 N N . VAL A 1 202 ? -3.555 33.568 -5.428 1.00 76.50 202 VAL A N 1
ATOM 1576 C CA . VAL A 1 202 ? -4.890 33.174 -4.962 1.00 76.50 202 VAL A CA 1
ATOM 1577 C C . VAL A 1 202 ? -4.710 32.109 -3.882 1.00 76.50 202 VAL A C 1
ATOM 1579 O O . VAL A 1 202 ? -3.855 31.229 -4.032 1.00 76.50 202 VAL A O 1
ATOM 1582 N N . ASP A 1 203 ? -5.450 32.196 -2.772 1.00 67.19 203 ASP A N 1
ATOM 1583 C CA . ASP A 1 203 ? -5.411 31.132 -1.755 1.00 67.19 203 ASP A CA 1
ATOM 1584 C C . ASP A 1 203 ? -6.026 29.861 -2.381 1.00 67.19 203 ASP A C 1
ATOM 1586 O O . ASP A 1 203 ? -7.045 29.962 -3.068 1.00 67.19 203 ASP A O 1
ATOM 1590 N N . PRO A 1 204 ? -5.476 28.644 -2.188 1.00 67.19 204 PRO A N 1
ATOM 1591 C CA . PRO A 1 204 ? -6.054 27.431 -2.772 1.00 67.19 204 PRO A CA 1
ATOM 1592 C C . PRO A 1 204 ? -7.577 27.242 -2.576 1.00 67.19 204 PRO A C 1
ATOM 1594 O O . PRO A 1 204 ? -8.212 26.719 -3.492 1.00 67.19 204 PRO A O 1
ATOM 1597 N N . PRO A 1 205 ? -8.206 27.676 -1.460 1.00 67.94 205 PRO A N 1
ATOM 1598 C CA . PRO A 1 205 ? -9.663 27.677 -1.320 1.00 67.94 205 PRO A CA 1
ATOM 1599 C C . PRO A 1 205 ? -10.402 28.569 -2.324 1.00 67.94 205 PRO A C 1
ATOM 1601 O O . PRO A 1 205 ? -11.452 28.175 -2.819 1.00 67.94 205 PRO A O 1
ATOM 1604 N N . GLU A 1 206 ? -9.866 29.744 -2.650 1.00 72.06 206 GLU A N 1
ATOM 1605 C CA . GLU A 1 206 ? -10.481 30.674 -3.605 1.00 72.06 206 GLU A CA 1
ATOM 1606 C C . GLU A 1 206 ? -10.462 30.091 -5.021 1.00 72.06 206 GLU A C 1
ATOM 1608 O O . GLU A 1 206 ? -11.465 30.178 -5.724 1.00 72.06 206 GLU A O 1
ATOM 1613 N N . VAL A 1 207 ? -9.379 29.398 -5.400 1.00 77.00 207 VAL A N 1
ATOM 1614 C CA . VAL A 1 207 ? -9.315 28.651 -6.670 1.00 77.00 207 VAL A CA 1
ATOM 1615 C C . VAL A 1 207 ? -10.396 27.569 -6.715 1.00 77.00 207 VAL A C 1
ATOM 1617 O O . VAL A 1 207 ? -11.025 27.362 -7.747 1.00 77.00 207 VAL A O 1
ATOM 1620 N N . LEU A 1 208 ? -10.648 26.873 -5.603 1.00 72.50 208 LEU A N 1
ATOM 1621 C CA . LEU A 1 208 ? -11.703 25.857 -5.542 1.00 72.50 208 LEU A CA 1
ATOM 1622 C C . LEU A 1 208 ? -13.108 26.466 -5.629 1.00 72.50 208 LEU A C 1
ATOM 1624 O O . LEU A 1 208 ? -13.961 25.891 -6.299 1.00 72.50 208 LEU A O 1
ATOM 1628 N N . LEU A 1 209 ? -13.346 27.625 -5.009 1.00 73.38 209 LEU A N 1
ATOM 1629 C CA . LEU A 1 209 ? -14.623 28.340 -5.103 1.00 73.38 209 LEU A CA 1
ATOM 1630 C C . LEU A 1 209 ? -14.873 28.908 -6.501 1.00 73.38 209 LEU A C 1
ATOM 1632 O O . LEU A 1 209 ? -15.975 28.760 -7.031 1.00 73.38 209 LEU A O 1
ATOM 1636 N N . GLU A 1 210 ? -13.850 29.486 -7.133 1.00 77.81 210 GLU A N 1
ATOM 1637 C CA . GLU A 1 210 ? -13.896 29.832 -8.554 1.00 77.81 210 GLU A CA 1
ATOM 1638 C C . GLU A 1 210 ? -14.247 28.580 -9.358 1.00 77.81 210 GLU A C 1
ATOM 1640 O O . GLU A 1 210 ? -15.172 28.606 -10.175 1.00 77.81 210 GLU A O 1
ATOM 1645 N N . VAL A 1 211 ? -13.609 27.446 -9.029 1.00 79.81 211 VAL A N 1
ATOM 1646 C CA . VAL A 1 211 ? -13.891 26.186 -9.702 1.00 79.81 211 VAL A CA 1
ATOM 1647 C C . VAL A 1 211 ? -15.323 25.687 -9.486 1.00 79.81 211 VAL A C 1
ATOM 1649 O O . VAL A 1 211 ? -15.902 25.057 -10.368 1.00 79.81 211 VAL A O 1
ATOM 1652 N N . PHE A 1 212 ? -15.936 25.973 -8.348 1.00 77.38 212 PHE A N 1
ATOM 1653 C CA . PHE A 1 212 ? -17.323 25.599 -8.091 1.00 77.38 212 PHE A CA 1
ATOM 1654 C C . PHE A 1 212 ? -18.289 26.504 -8.853 1.00 77.38 212 PHE A C 1
ATOM 1656 O O . PHE A 1 212 ? -19.247 25.997 -9.428 1.00 77.38 212 PHE A O 1
ATOM 1663 N N . SER A 1 213 ? -17.985 27.799 -8.966 1.00 74.94 213 SER A N 1
ATOM 1664 C CA . SER A 1 213 ? -18.860 28.785 -9.614 1.00 74.94 213 SER A CA 1
ATOM 1665 C C . SER A 1 213 ? -19.155 28.491 -11.095 1.00 74.94 213 SER A C 1
ATOM 1667 O O . SER A 1 213 ? -20.298 28.580 -11.532 1.00 74.94 213 SER A O 1
ATOM 1669 N N . TRP A 1 214 ? -18.149 28.083 -11.872 1.00 77.50 214 TRP A N 1
ATOM 1670 C CA . TRP A 1 214 ? -18.290 27.713 -13.291 1.00 77.50 214 TRP A CA 1
ATOM 1671 C C . TRP A 1 214 ? -18.652 26.232 -13.527 1.00 77.50 214 TRP A C 1
ATOM 1673 O O . TRP A 1 214 ? -19.039 25.883 -14.641 1.00 77.50 214 TRP A O 1
ATOM 1683 N N . THR A 1 215 ? -18.555 25.355 -12.513 1.00 80.62 215 THR A N 1
ATOM 1684 C CA . THR A 1 215 ? -18.952 23.931 -12.633 1.00 80.62 215 THR A CA 1
ATOM 1685 C C . THR A 1 215 ? -20.309 23.612 -12.006 1.00 80.62 215 THR A C 1
ATOM 1687 O O . THR A 1 215 ? -20.860 22.548 -12.285 1.00 80.62 215 THR A O 1
ATOM 1690 N N . GLY A 1 216 ? -20.853 24.502 -11.171 1.00 73.56 216 GLY A N 1
ATOM 1691 C CA . GLY A 1 216 ? -22.073 24.266 -10.395 1.00 73.56 216 GLY A CA 1
ATOM 1692 C C . GLY A 1 216 ? -21.902 23.217 -9.291 1.00 73.56 216 GLY A C 1
ATOM 1693 O O . GLY A 1 216 ? -22.878 22.600 -8.868 1.00 73.56 216 GLY A O 1
ATOM 1694 N N . ALA A 1 217 ? -20.665 22.948 -8.856 1.00 68.62 217 ALA A N 1
ATOM 1695 C CA . ALA A 1 217 ? -20.376 21.912 -7.862 1.00 68.62 217 ALA A CA 1
ATOM 1696 C C . ALA A 1 217 ? -20.957 22.219 -6.468 1.00 68.62 217 ALA A C 1
ATOM 1698 O O . ALA A 1 217 ? -21.183 21.303 -5.680 1.00 68.62 217 ALA A O 1
ATOM 1699 N N . ASP A 1 218 ? -21.239 23.485 -6.173 1.00 66.62 218 ASP A N 1
ATOM 1700 C CA . ASP A 1 218 ? -21.944 23.945 -4.975 1.00 66.62 218 ASP A CA 1
ATOM 1701 C C . ASP A 1 218 ? -23.369 23.372 -4.866 1.00 66.62 218 ASP A C 1
ATOM 1703 O O . ASP A 1 218 ? -23.814 23.034 -3.770 1.00 66.62 218 ASP A O 1
ATOM 1707 N N . GLN A 1 219 ? -24.046 23.143 -5.997 1.00 66.81 219 GLN A N 1
ATOM 1708 C CA . GLN A 1 219 ? -25.399 22.565 -6.052 1.00 66.81 219 GLN A CA 1
ATOM 1709 C C . GLN A 1 219 ? -25.447 21.081 -5.654 1.00 66.81 219 GLN A C 1
ATOM 1711 O O . GLN A 1 219 ? -26.522 20.531 -5.417 1.00 66.81 219 GLN A O 1
ATOM 1716 N N . ALA A 1 220 ? -24.293 20.411 -5.575 1.00 65.62 220 ALA A N 1
ATOM 1717 C CA . ALA A 1 220 ? -24.212 19.022 -5.130 1.00 65.62 220 ALA A CA 1
ATOM 1718 C C . ALA A 1 220 ? -24.389 18.866 -3.606 1.00 65.62 220 ALA A C 1
ATOM 1720 O O . ALA A 1 220 ? -24.564 17.743 -3.124 1.00 65.62 220 ALA A O 1
ATOM 1721 N N . PHE A 1 221 ? -24.341 19.968 -2.849 1.00 62.47 221 PHE A N 1
ATOM 1722 C CA . PHE A 1 221 ? -24.475 19.983 -1.395 1.00 62.47 221 PHE A CA 1
ATOM 1723 C C . PHE A 1 221 ? -25.856 20.502 -0.992 1.00 62.47 221 PHE A C 1
ATOM 1725 O O . PHE A 1 221 ? -26.283 21.570 -1.417 1.00 62.47 221 PHE A O 1
ATOM 1732 N N . THR A 1 222 ? -26.571 19.753 -0.154 1.00 60.62 222 THR A N 1
ATOM 1733 C CA . THR A 1 222 ? -27.878 20.153 0.384 1.00 60.62 222 THR A CA 1
ATOM 1734 C C . THR A 1 222 ? -27.752 20.424 1.886 1.00 60.62 222 THR A C 1
ATOM 1736 O O . THR A 1 222 ? -27.325 19.539 2.628 1.00 60.62 222 THR A O 1
ATOM 1739 N N . PRO A 1 223 ? -28.109 21.614 2.392 1.00 59.28 223 PRO A N 1
ATOM 1740 C CA . PRO A 1 223 ? -28.129 21.864 3.831 1.00 59.28 223 PRO A CA 1
ATOM 1741 C C . PRO A 1 223 ? -29.157 20.980 4.545 1.00 59.28 223 PRO A C 1
ATOM 1743 O O . PRO A 1 223 ? -30.273 20.809 4.053 1.00 59.28 223 PRO A O 1
ATOM 1746 N N . VAL A 1 224 ? -28.828 20.487 5.747 1.00 50.84 224 VAL A N 1
ATOM 1747 C CA . VAL A 1 224 ? -29.780 19.734 6.602 1.00 50.84 224 VAL A CA 1
ATOM 1748 C C . VAL A 1 224 ? -31.062 20.539 6.869 1.00 50.84 224 VAL A C 1
ATOM 1750 O O . VAL A 1 224 ? -32.144 19.976 7.010 1.00 50.84 224 VAL A O 1
ATOM 1753 N N . THR A 1 225 ? -30.958 21.868 6.906 1.00 54.97 225 THR A N 1
ATOM 1754 C CA . THR A 1 225 ? -32.061 22.797 7.181 1.00 54.97 225 THR A CA 1
ATOM 1755 C C . THR A 1 225 ? -32.947 23.106 5.967 1.00 54.97 225 THR A C 1
ATOM 1757 O O . THR A 1 225 ? -33.923 23.838 6.113 1.00 54.97 225 THR A O 1
ATOM 1760 N N . GLY A 1 226 ? -32.646 22.558 4.781 1.00 49.50 226 GLY A N 1
ATOM 1761 C CA . GLY A 1 226 ? -33.458 22.728 3.567 1.00 49.50 226 GLY A CA 1
ATOM 1762 C C . GLY A 1 226 ? -33.372 24.108 2.896 1.00 49.50 226 GLY A C 1
ATOM 1763 O O . GLY A 1 226 ? -34.172 24.395 2.010 1.00 49.50 226 GLY A O 1
ATOM 1764 N N . GLY A 1 227 ? -32.435 24.965 3.318 1.00 56.19 227 GLY A N 1
ATOM 1765 C CA . GLY A 1 227 ? -32.130 26.246 2.663 1.00 56.19 227 GLY A CA 1
ATOM 1766 C C . GLY A 1 227 ? -31.158 26.111 1.483 1.00 56.19 227 GLY A C 1
ATOM 1767 O O . GLY A 1 227 ? -30.702 25.013 1.171 1.00 56.19 227 GLY A O 1
ATOM 1768 N N . GLU A 1 228 ? -30.806 27.226 0.836 1.00 52.84 228 GLU A N 1
ATOM 1769 C CA . GLU A 1 228 ? -29.736 27.247 -0.174 1.00 52.84 228 GLU A CA 1
ATOM 1770 C C . GLU A 1 228 ? -28.366 26.958 0.458 1.00 52.84 228 GLU A C 1
ATOM 1772 O O . GLU A 1 228 ? -28.057 27.427 1.559 1.00 52.84 228 GLU A O 1
ATOM 1777 N N . ALA A 1 229 ? -27.532 26.186 -0.245 1.00 51.16 229 ALA A N 1
ATOM 1778 C CA . ALA A 1 229 ? -26.167 25.901 0.172 1.00 51.16 229 ALA A CA 1
ATOM 1779 C C . ALA A 1 229 ? -25.322 27.180 0.138 1.00 51.16 229 ALA A C 1
ATOM 1781 O O . ALA A 1 229 ? -24.904 27.649 -0.917 1.00 51.16 229 ALA A O 1
ATOM 1782 N N . ARG A 1 230 ? -25.037 27.748 1.312 1.00 52.84 230 ARG A N 1
ATOM 1783 C CA . ARG A 1 230 ? -24.093 28.860 1.452 1.00 52.84 230 ARG A CA 1
ATOM 1784 C C . ARG A 1 230 ? -22.664 28.329 1.494 1.00 52.84 230 ARG A C 1
ATOM 1786 O O . ARG A 1 230 ? -22.043 28.268 2.543 1.00 52.84 230 ARG A O 1
ATOM 1793 N N . LEU A 1 231 ? -22.143 27.938 0.334 1.00 54.22 231 LEU A N 1
ATOM 1794 C CA . LEU A 1 231 ? -20.696 27.760 0.142 1.00 54.22 231 LEU A CA 1
ATOM 1795 C C . LEU A 1 231 ? -19.979 29.091 -0.149 1.00 54.22 231 LEU A C 1
ATOM 1797 O O . LEU A 1 231 ? -18.758 29.126 -0.279 1.00 54.22 231 LEU A O 1
ATOM 1801 N N . ALA A 1 232 ? -20.741 30.180 -0.250 1.00 46.84 232 ALA A N 1
ATOM 1802 C CA . ALA A 1 232 ? -20.313 31.460 -0.783 1.00 46.84 232 ALA A CA 1
ATOM 1803 C C . ALA A 1 232 ? -20.265 32.549 0.300 1.00 46.84 232 ALA A C 1
ATOM 1805 O O . ALA A 1 232 ? -21.110 33.432 0.287 1.00 46.84 232 ALA A O 1
ATOM 1806 N N . ASP A 1 233 ? -19.301 32.483 1.224 1.00 49.94 233 ASP A N 1
ATOM 1807 C CA . ASP A 1 233 ? -18.565 33.690 1.641 1.00 49.94 233 ASP A CA 1
ATOM 1808 C C . ASP A 1 233 ? -17.298 33.339 2.453 1.00 49.94 233 ASP A C 1
ATOM 1810 O O . ASP A 1 233 ? -17.402 32.814 3.565 1.00 49.94 233 ASP A O 1
ATOM 1814 N N . PRO A 1 234 ? -16.083 33.625 1.944 1.00 50.25 234 PRO A N 1
ATOM 1815 C CA . PRO A 1 234 ? -14.848 33.402 2.690 1.00 50.25 234 PRO A CA 1
ATOM 1816 C C . PRO A 1 234 ? -14.684 34.240 3.961 1.00 50.25 234 PRO A C 1
ATOM 1818 O O . PRO A 1 234 ? -13.834 33.928 4.800 1.00 50.25 234 PRO A O 1
ATOM 1821 N N . HIS A 1 235 ? -15.446 35.328 4.097 1.00 48.38 235 HIS A N 1
ATOM 1822 C CA . HIS A 1 235 ? -15.283 36.284 5.192 1.00 48.38 235 HIS A CA 1
ATOM 1823 C C . HIS A 1 235 ? -16.002 35.894 6.493 1.00 48.38 235 HIS A C 1
ATOM 1825 O O . HIS A 1 235 ? -15.647 36.414 7.553 1.00 48.38 235 HIS A O 1
ATOM 1831 N N . ASP A 1 236 ? -16.927 34.932 6.443 1.00 47.78 236 ASP A N 1
ATOM 1832 C CA . ASP A 1 236 ? -17.750 34.529 7.593 1.00 47.78 236 ASP A CA 1
ATOM 1833 C C . ASP A 1 236 ? -17.154 33.360 8.402 1.00 47.78 236 ASP A C 1
ATOM 1835 O O . ASP A 1 236 ? -17.648 32.996 9.476 1.00 47.78 236 ASP A O 1
ATOM 1839 N N . TRP A 1 237 ? -16.038 32.782 7.948 1.00 50.94 237 TRP A N 1
ATOM 1840 C CA . TRP A 1 237 ? -15.419 31.641 8.617 1.00 50.94 237 TRP A CA 1
ATOM 1841 C C . TRP A 1 237 ? -14.586 32.070 9.840 1.00 50.94 237 TRP A C 1
ATOM 1843 O O . TRP A 1 237 ? -13.381 32.328 9.775 1.00 50.94 237 TRP A O 1
ATOM 1853 N N . GLY A 1 238 ? -15.232 32.138 11.005 1.00 46.44 238 GLY A N 1
ATOM 1854 C CA . GLY A 1 238 ? -14.575 32.447 12.277 1.00 46.44 238 GLY A CA 1
ATOM 1855 C C . GLY A 1 238 ? -13.496 31.423 12.670 1.00 46.44 238 GLY A C 1
ATOM 1856 O O . GLY A 1 238 ? -13.710 30.212 12.627 1.00 46.44 238 GLY A O 1
ATOM 1857 N N . GLN A 1 239 ? -12.331 31.898 13.127 1.00 48.09 239 GLN A N 1
ATOM 1858 C CA . GLN A 1 239 ? -11.282 31.034 13.680 1.00 48.09 239 GLN A CA 1
ATOM 1859 C C . GLN A 1 239 ? -11.717 30.434 15.023 1.00 48.09 239 GLN A C 1
ATOM 1861 O O . GLN A 1 239 ? -11.938 31.164 15.993 1.00 48.09 239 GLN A O 1
ATOM 1866 N N . LYS A 1 240 ? -11.768 29.102 15.125 1.00 46.09 240 LYS A N 1
ATOM 1867 C CA . LYS A 1 240 ? -11.934 28.402 16.405 1.00 46.09 240 LYS A CA 1
ATOM 1868 C C . LYS A 1 240 ? -10.680 27.584 16.720 1.00 46.09 240 LYS A C 1
ATOM 1870 O O . LYS A 1 240 ? -10.023 27.027 15.852 1.00 46.09 240 LYS A O 1
ATOM 1875 N N . ARG A 1 241 ? -10.292 27.535 17.994 1.00 44.03 241 ARG A N 1
ATOM 1876 C CA . ARG A 1 241 ? -9.246 26.617 18.471 1.00 44.03 241 ARG A CA 1
ATOM 1877 C C . ARG A 1 241 ? -9.927 25.304 18.853 1.00 44.03 241 ARG A C 1
ATOM 1879 O O . ARG A 1 241 ? -10.720 25.298 19.788 1.00 44.03 241 ARG A O 1
ATOM 1886 N N . GLY A 1 242 ? -9.635 24.213 18.147 1.00 54.22 242 GLY A N 1
ATOM 1887 C CA . GLY A 1 242 ? -10.228 22.896 18.406 1.00 54.22 242 GLY A CA 1
ATOM 1888 C C . GLY A 1 242 ? -9.870 21.864 17.335 1.00 54.22 242 GLY A C 1
ATOM 1889 O O . GLY A 1 242 ? -9.114 22.169 16.416 1.00 54.22 242 GLY A O 1
ATOM 1890 N N . ALA A 1 243 ? -10.400 20.648 17.459 1.00 53.44 243 ALA A N 1
ATOM 1891 C CA . ALA A 1 243 ? -10.379 19.636 16.404 1.00 53.44 243 ALA A CA 1
ATOM 1892 C C . ALA A 1 243 ? -11.822 19.366 15.959 1.00 53.44 243 ALA A C 1
ATOM 1894 O O . ALA A 1 243 ? -12.688 19.148 16.806 1.00 53.44 243 ALA A O 1
ATOM 1895 N N . THR A 1 244 ? -12.066 19.386 14.654 1.00 53.81 244 THR A N 1
ATOM 1896 C CA . THR A 1 244 ? -13.360 19.089 14.038 1.00 53.81 244 THR A CA 1
ATOM 1897 C C . THR A 1 244 ? -13.325 17.657 13.521 1.00 53.81 244 THR A C 1
ATOM 1899 O O . THR A 1 244 ? -12.430 17.286 12.762 1.00 53.81 244 THR A O 1
ATOM 1902 N N . TRP A 1 245 ? -14.281 16.829 13.934 1.00 62.31 245 TRP A N 1
ATOM 1903 C CA . TRP A 1 245 ? -14.457 15.497 13.363 1.00 62.31 245 TRP A CA 1
ATOM 1904 C C . TRP A 1 245 ? -15.566 15.546 12.319 1.00 62.31 245 TRP A C 1
ATOM 1906 O O . TRP A 1 245 ? -16.740 15.676 12.653 1.00 62.31 245 TRP A O 1
ATOM 1916 N N . LEU A 1 246 ? -15.178 15.455 11.050 1.00 65.19 246 LEU A N 1
ATOM 1917 C CA . LEU A 1 246 ? -16.102 15.276 9.942 1.00 65.19 246 LEU A CA 1
ATOM 1918 C C . LEU A 1 246 ? -16.433 13.794 9.837 1.00 65.19 246 LEU A C 1
ATOM 1920 O O . LEU A 1 246 ? -15.527 12.965 9.739 1.00 65.19 246 LEU A O 1
ATOM 1924 N N . ASN A 1 247 ? -17.719 13.465 9.840 1.00 66.12 247 ASN A N 1
ATOM 1925 C CA . ASN A 1 247 ? -18.199 12.099 9.703 1.00 66.12 247 ASN A CA 1
ATOM 1926 C C . ASN A 1 247 ? -19.268 12.047 8.610 1.00 66.12 247 ASN A C 1
ATOM 1928 O O . ASN A 1 247 ? -20.259 12.770 8.672 1.00 66.12 247 ASN A O 1
ATOM 1932 N N . MET A 1 248 ? -19.064 11.192 7.612 1.00 67.69 248 MET A N 1
ATOM 1933 C CA . MET A 1 248 ? -20.068 10.870 6.608 1.00 67.69 248 MET A CA 1
ATOM 1934 C C . MET A 1 248 ? -20.838 9.655 7.082 1.00 67.69 248 MET A C 1
ATOM 1936 O O . MET A 1 248 ? -20.254 8.609 7.352 1.00 67.69 248 MET A O 1
ATOM 1940 N N . VAL A 1 249 ? -22.155 9.780 7.131 1.00 66.62 249 VAL A N 1
ATOM 1941 C CA . VAL A 1 249 ? -23.046 8.731 7.609 1.00 66.62 249 VAL A CA 1
ATOM 1942 C C . VAL A 1 249 ? -24.091 8.460 6.529 1.00 66.62 249 VAL A C 1
ATOM 1944 O O . VAL A 1 249 ? -24.504 9.384 5.829 1.00 66.62 249 VAL A O 1
ATOM 1947 N N . ASN A 1 250 ? -24.478 7.200 6.334 1.00 62.88 250 ASN A N 1
ATOM 1948 C CA . ASN A 1 250 ? -25.595 6.866 5.452 1.00 62.88 250 ASN A CA 1
ATOM 1949 C C . ASN A 1 250 ? -26.958 7.141 6.123 1.00 62.88 250 ASN A C 1
ATOM 1951 O O . ASN A 1 250 ? -27.047 7.482 7.302 1.00 62.88 250 ASN A O 1
ATOM 1955 N N . ASP A 1 251 ? -28.032 6.933 5.368 1.00 62.22 251 ASP A N 1
ATOM 1956 C CA . ASP A 1 251 ? -29.431 7.021 5.809 1.00 62.22 251 ASP A CA 1
ATOM 1957 C C . ASP A 1 251 ? -29.815 6.008 6.908 1.00 62.22 251 ASP A C 1
ATOM 1959 O O . ASP A 1 251 ? -30.854 6.146 7.548 1.00 62.22 251 ASP A O 1
ATOM 1963 N N . GLN A 1 252 ? -28.959 5.018 7.172 1.00 60.09 252 GLN A N 1
ATOM 1964 C CA . GLN A 1 252 ? -29.104 4.019 8.235 1.00 60.09 252 GLN A CA 1
ATOM 1965 C C . GLN A 1 252 ? -28.204 4.291 9.452 1.00 60.09 252 GLN A C 1
ATOM 1967 O O . GLN A 1 252 ? -27.987 3.399 10.271 1.00 60.09 252 GLN A O 1
ATOM 1972 N N . ALA A 1 253 ? -27.669 5.508 9.580 1.00 54.06 253 ALA A N 1
ATOM 1973 C CA . ALA A 1 253 ? -26.775 5.918 10.663 1.00 54.06 253 ALA A CA 1
ATOM 1974 C C . ALA A 1 253 ? -25.424 5.158 10.730 1.00 54.06 253 ALA A C 1
ATOM 1976 O O . ALA A 1 253 ? -24.734 5.199 11.751 1.00 54.06 253 ALA A O 1
ATOM 1977 N N . ALA A 1 254 ? -25.008 4.491 9.650 1.00 57.97 254 ALA A N 1
ATOM 1978 C CA . ALA A 1 254 ? -23.705 3.837 9.543 1.00 57.97 254 ALA A CA 1
ATOM 1979 C C . ALA A 1 254 ? -22.643 4.790 8.970 1.00 57.97 254 ALA A C 1
ATOM 1981 O O . ALA A 1 254 ? -22.854 5.419 7.931 1.00 57.97 254 ALA A O 1
ATOM 1982 N N . GLY A 1 255 ? -21.487 4.879 9.635 1.00 60.34 255 GLY A N 1
ATOM 1983 C CA . GLY A 1 255 ? -20.350 5.684 9.180 1.00 60.34 255 GLY A CA 1
ATOM 1984 C C . GLY A 1 255 ? -19.728 5.129 7.894 1.00 60.34 255 GLY A C 1
ATOM 1985 O O . GLY A 1 255 ? -19.424 3.942 7.808 1.00 60.34 255 GLY A O 1
ATOM 1986 N N . LEU A 1 256 ? -19.540 5.993 6.898 1.00 61.75 256 LEU A N 1
ATOM 1987 C CA . LEU A 1 256 ? -18.993 5.682 5.574 1.00 61.75 256 LEU A CA 1
ATOM 1988 C C . LEU A 1 256 ? -17.603 6.279 5.334 1.00 61.75 256 LEU A C 1
ATOM 1990 O O . LEU A 1 256 ? -16.896 5.813 4.443 1.00 61.75 256 LEU A O 1
ATOM 1994 N N . ALA A 1 257 ? -17.247 7.335 6.061 1.00 63.56 257 ALA A N 1
ATOM 1995 C CA . ALA A 1 257 ? -15.945 7.990 6.016 1.00 63.56 257 ALA A CA 1
ATOM 1996 C C . ALA A 1 257 ? -15.830 8.954 7.197 1.00 63.56 257 ALA A C 1
ATOM 1998 O O . ALA A 1 257 ? -16.836 9.507 7.636 1.00 63.56 257 ALA A O 1
ATOM 1999 N N . GLY A 1 258 ? -14.618 9.231 7.668 1.00 66.81 258 GLY A N 1
ATOM 2000 C CA . GLY A 1 258 ? -14.418 10.281 8.656 1.00 66.81 258 GLY A CA 1
ATOM 2001 C C . GLY A 1 258 ? -13.025 10.884 8.596 1.00 66.81 258 GLY A C 1
ATOM 2002 O O . GLY A 1 258 ? -12.054 10.200 8.280 1.00 66.81 258 GLY A O 1
ATOM 2003 N N . LYS A 1 259 ? -12.925 12.175 8.908 1.00 65.69 259 LYS A N 1
ATOM 2004 C CA . LYS A 1 259 ? -11.662 12.913 8.934 1.00 65.69 259 LYS A CA 1
ATOM 2005 C C . LYS A 1 259 ? -11.626 13.843 10.134 1.00 65.69 259 LYS A C 1
ATOM 2007 O O . LYS A 1 259 ? -12.553 14.612 10.364 1.00 65.69 259 LYS A O 1
ATOM 2012 N N . VAL A 1 260 ? -10.542 13.771 10.899 1.00 63.09 260 VAL A N 1
ATOM 2013 C CA . VAL A 1 260 ? -10.256 14.753 11.947 1.00 63.09 260 VAL A CA 1
ATOM 2014 C C . VAL A 1 260 ? -9.445 15.878 11.323 1.00 63.09 260 VAL A C 1
ATOM 2016 O O . VAL A 1 260 ? -8.416 15.633 10.692 1.00 63.09 260 VAL A O 1
ATOM 2019 N N . VAL A 1 261 ? -9.918 17.102 11.499 1.00 60.06 261 VAL A N 1
ATOM 2020 C CA . VAL A 1 261 ? -9.304 18.325 10.993 1.00 60.06 261 VAL A CA 1
ATOM 2021 C C . VAL A 1 261 ? -8.990 19.236 12.177 1.00 60.06 261 VAL A C 1
ATOM 2023 O O . VAL A 1 261 ? -9.707 19.243 13.176 1.00 60.06 261 VAL A O 1
ATOM 2026 N N . ALA A 1 262 ? -7.903 19.999 12.104 1.00 52.59 262 ALA A N 1
ATOM 2027 C CA . ALA A 1 262 ? -7.702 21.116 13.022 1.00 52.59 262 ALA A CA 1
ATOM 2028 C C . ALA A 1 262 ? -8.748 22.202 12.705 1.00 52.59 262 ALA A C 1
ATOM 2030 O O . ALA A 1 262 ? -8.783 22.648 11.564 1.00 52.59 262 ALA A O 1
ATOM 2031 N N . GLY A 1 263 ? -9.558 22.611 13.693 1.00 49.38 263 GLY A N 1
ATOM 2032 C CA . GLY A 1 263 ? -10.808 23.394 13.569 1.00 49.38 263 GLY A CA 1
ATOM 2033 C C . GLY A 1 263 ? -10.661 24.849 13.108 1.00 49.38 263 GLY A C 1
ATOM 2034 O O . GLY A 1 263 ? -11.210 25.775 13.700 1.00 49.38 263 GLY A O 1
ATOM 2035 N N . THR A 1 264 ? -9.871 25.043 12.064 1.00 49.66 264 THR A N 1
ATOM 2036 C CA . THR A 1 264 ? -9.608 26.301 11.375 1.00 49.66 264 THR A CA 1
ATOM 2037 C C . THR A 1 264 ? -10.610 26.473 10.221 1.00 49.66 264 THR A C 1
ATOM 2039 O O . THR A 1 264 ? -11.257 25.509 9.827 1.00 49.66 264 THR A O 1
ATOM 2042 N N . PRO A 1 265 ? -10.754 27.676 9.635 1.00 45.09 265 PRO A N 1
ATOM 2043 C CA . PRO A 1 265 ? -11.870 28.026 8.747 1.00 45.09 265 PRO A CA 1
ATOM 2044 C C . PRO A 1 265 ? -11.934 27.284 7.392 1.00 45.09 265 PRO A C 1
ATOM 2046 O O . PRO A 1 265 ? -12.740 27.617 6.535 1.00 45.09 265 PRO A O 1
ATOM 2049 N N . ARG A 1 266 ? -11.090 26.266 7.187 1.00 53.69 266 ARG A N 1
ATOM 2050 C CA . ARG A 1 266 ? -10.947 25.475 5.953 1.00 53.69 266 ARG A CA 1
ATOM 2051 C C . ARG A 1 266 ? -11.637 24.100 6.036 1.00 53.69 266 ARG A C 1
ATOM 2053 O O . ARG A 1 266 ? -11.457 23.270 5.146 1.00 53.69 266 ARG A O 1
ATOM 2060 N N . ASP A 1 267 ? -12.430 23.866 7.085 1.00 52.16 267 ASP A N 1
ATOM 2061 C CA . ASP A 1 267 ? -13.103 22.592 7.390 1.00 52.16 267 ASP A CA 1
ATOM 2062 C C . ASP A 1 267 ? -14.053 22.109 6.272 1.00 52.16 267 ASP A C 1
ATOM 2064 O O . ASP A 1 267 ? -14.163 20.906 6.035 1.00 52.16 267 ASP A O 1
ATOM 2068 N N . SER A 1 268 ? -14.672 23.020 5.514 1.00 53.91 268 SER A N 1
ATOM 2069 C CA . SER A 1 268 ? -15.571 22.694 4.395 1.00 53.91 268 SER A CA 1
ATOM 2070 C C . SER A 1 268 ? -14.858 22.024 3.212 1.00 53.91 268 SER A C 1
ATOM 2072 O O . SER A 1 268 ? -15.427 21.137 2.578 1.00 53.91 268 SER A O 1
ATOM 2074 N N . LEU A 1 269 ? -13.582 22.339 2.954 1.00 59.66 269 LEU A N 1
ATOM 2075 C CA . LEU A 1 269 ? -12.803 21.675 1.897 1.00 59.66 269 LEU A CA 1
ATOM 2076 C C . LEU A 1 269 ? -12.461 20.223 2.240 1.00 59.66 269 LEU A C 1
ATOM 2078 O O . LEU A 1 269 ? -12.316 19.384 1.352 1.00 59.66 269 LEU A O 1
ATOM 2082 N N . HIS A 1 270 ? -12.392 19.896 3.529 1.00 61.81 270 HIS A N 1
ATOM 2083 C CA . HIS A 1 270 ? -12.154 18.530 3.979 1.00 61.81 270 HIS A CA 1
ATOM 2084 C C . HIS A 1 270 ? -13.372 17.620 3.807 1.00 61.81 270 HIS A C 1
ATOM 2086 O O . HIS A 1 270 ? -13.224 16.400 3.879 1.00 61.81 270 HIS A O 1
ATOM 2092 N N . VAL A 1 271 ? -14.549 18.175 3.497 1.00 64.62 271 VAL A N 1
ATOM 2093 C CA . VAL A 1 271 ? -15.705 17.384 3.055 1.00 64.62 271 VAL A CA 1
ATOM 2094 C C . VAL A 1 271 ? -15.373 16.634 1.765 1.00 64.62 271 VAL A C 1
ATOM 2096 O O . VAL A 1 271 ? -15.729 15.465 1.650 1.00 64.62 271 VAL A O 1
ATOM 2099 N N . LEU A 1 272 ? -14.625 17.237 0.831 1.00 66.25 272 LEU A N 1
ATOM 2100 C CA . LEU A 1 272 ? -14.179 16.538 -0.379 1.00 66.25 272 LEU A CA 1
ATOM 2101 C C . LEU A 1 272 ? -13.284 15.348 -0.032 1.00 66.25 272 LEU A C 1
ATOM 2103 O O . LEU A 1 272 ? -13.488 14.262 -0.564 1.00 66.25 272 LEU A O 1
ATOM 2107 N N . ASP A 1 273 ? -12.351 15.515 0.905 1.00 65.31 273 ASP A N 1
ATOM 2108 C CA . ASP A 1 273 ? -11.506 14.407 1.356 1.00 65.31 273 ASP A CA 1
ATOM 2109 C C . ASP A 1 273 ? -12.345 13.267 1.948 1.00 65.31 273 ASP A C 1
ATOM 2111 O O . ASP A 1 273 ? -12.100 12.103 1.651 1.00 65.31 273 ASP A O 1
ATOM 2115 N N . VAL A 1 274 ? -13.373 13.588 2.737 1.00 65.00 274 VAL A N 1
ATOM 2116 C CA . VAL A 1 274 ? -14.305 12.598 3.303 1.00 65.00 274 VAL A CA 1
ATOM 2117 C C . VAL A 1 274 ? -15.141 11.919 2.203 1.00 65.00 274 VAL A C 1
ATOM 2119 O O . VAL A 1 274 ? -15.377 10.713 2.265 1.00 65.00 274 VAL A O 1
ATOM 2122 N N . LEU A 1 275 ? -15.554 12.655 1.167 1.00 66.56 275 LEU A N 1
ATOM 2123 C CA . LEU A 1 275 ? -16.311 12.125 0.025 1.00 66.56 275 LEU A CA 1
ATOM 2124 C C . LEU A 1 275 ? -15.472 11.232 -0.896 1.00 66.56 275 LEU A C 1
ATOM 2126 O O . LEU A 1 275 ? -15.995 10.257 -1.443 1.00 66.56 275 LEU A O 1
ATOM 2130 N N . TYR A 1 276 ? -14.192 11.554 -1.083 1.00 67.75 276 TYR A N 1
ATOM 2131 C CA . TYR A 1 276 ? -13.279 10.767 -1.910 1.00 67.75 276 TYR A CA 1
ATOM 2132 C C . TYR A 1 276 ? -12.692 9.573 -1.155 1.00 67.75 276 TYR A C 1
ATOM 2134 O O . TYR A 1 276 ? -12.501 8.515 -1.754 1.00 67.75 276 TYR A O 1
ATOM 2142 N N . ASP A 1 277 ? -12.463 9.694 0.154 1.00 65.00 277 ASP A N 1
ATOM 2143 C CA . ASP A 1 277 ? -11.789 8.671 0.959 1.00 65.00 277 ASP A CA 1
ATOM 2144 C C . ASP A 1 277 ? -12.754 7.677 1.632 1.00 65.00 277 ASP A C 1
ATOM 2146 O O . ASP A 1 277 ? -12.486 7.149 2.713 1.00 65.00 277 ASP A O 1
ATOM 2150 N N . ARG A 1 278 ? -13.888 7.394 0.981 1.00 65.88 278 ARG A N 1
ATOM 2151 C CA . ARG A 1 278 ? -14.955 6.542 1.521 1.00 65.88 278 ARG A CA 1
ATOM 2152 C C . ARG A 1 278 ? -14.511 5.108 1.767 1.00 65.88 278 ARG A C 1
ATOM 2154 O O . ARG A 1 278 ? -13.920 4.454 0.907 1.00 65.88 278 ARG A O 1
ATOM 2161 N N . ASP A 1 279 ? -14.896 4.587 2.923 1.00 58.16 279 ASP A N 1
ATOM 2162 C CA . ASP A 1 279 ? -14.619 3.218 3.341 1.00 58.16 279 ASP A CA 1
ATOM 2163 C C . ASP A 1 279 ? -15.538 2.196 2.637 1.00 58.16 279 ASP A C 1
ATOM 2165 O O . ASP A 1 279 ? -15.216 1.006 2.597 1.00 58.16 279 ASP A O 1
ATOM 2169 N N . GLY A 1 280 ? -16.631 2.637 1.995 1.00 60.75 280 GLY A N 1
ATOM 2170 C CA . GLY A 1 280 ? -17.517 1.789 1.189 1.00 60.75 280 GLY A CA 1
ATOM 2171 C C . GLY A 1 280 ? -18.864 2.428 0.813 1.00 60.75 280 GLY A C 1
ATOM 2172 O O . GLY A 1 280 ? -19.088 3.625 1.003 1.00 60.75 280 GLY A O 1
ATOM 2173 N N . GLY A 1 281 ? -19.775 1.607 0.276 1.00 58.84 281 GLY A N 1
ATOM 2174 C CA . GLY A 1 281 ? -21.157 1.983 -0.064 1.00 58.84 281 GLY A CA 1
ATOM 2175 C C . GLY A 1 281 ? -21.374 2.481 -1.503 1.00 58.84 281 GLY A C 1
ATOM 2176 O O . GLY A 1 281 ? -20.432 2.774 -2.240 1.00 58.84 281 GLY A O 1
ATOM 2177 N N . GLN A 1 282 ? -22.642 2.576 -1.925 1.00 57.19 282 GLN A N 1
ATOM 2178 C CA . GLN A 1 282 ? -23.014 3.147 -3.231 1.00 57.19 282 GLN A CA 1
ATOM 2179 C C . GLN A 1 282 ? -22.646 4.634 -3.305 1.00 57.19 282 GLN A C 1
ATOM 2181 O O . GLN A 1 282 ? -22.564 5.309 -2.280 1.00 57.19 282 GLN A O 1
ATOM 2186 N N . ARG A 1 283 ? -22.385 5.172 -4.505 1.00 56.84 283 ARG A N 1
ATOM 2187 C CA . ARG A 1 283 ? -22.187 6.624 -4.676 1.00 56.84 283 ARG A CA 1
ATOM 2188 C C . ARG A 1 283 ? -23.419 7.367 -4.134 1.00 56.84 283 ARG A C 1
ATOM 2190 O O . ARG A 1 283 ? -24.522 6.988 -4.526 1.00 56.84 283 ARG A O 1
ATOM 2197 N N . PRO A 1 284 ? -23.255 8.350 -3.225 1.00 61.06 284 PRO A N 1
ATOM 2198 C CA . PRO A 1 284 ? -24.384 9.096 -2.695 1.00 61.06 284 PRO A CA 1
ATOM 2199 C C . PRO A 1 284 ? -25.086 9.801 -3.852 1.00 61.06 284 PRO A C 1
ATOM 2201 O O . PRO A 1 284 ? -24.431 10.382 -4.716 1.00 61.06 284 PRO A O 1
ATOM 2204 N N . GLN A 1 285 ? -26.412 9.722 -3.873 1.00 58.97 285 GLN A N 1
ATOM 2205 C CA . GLN A 1 285 ? -27.232 10.506 -4.799 1.00 58.97 285 GLN A CA 1
ATOM 2206 C C . GLN A 1 285 ? -27.462 11.929 -4.271 1.00 58.97 285 GLN A C 1
ATOM 2208 O O . GLN A 1 285 ? -27.769 12.825 -5.046 1.00 58.97 285 GLN A O 1
ATOM 2213 N N . MET A 1 286 ? -27.294 12.125 -2.959 1.00 60.81 286 MET A N 1
ATOM 2214 C CA . MET A 1 286 ? -27.469 13.389 -2.254 1.00 60.81 286 MET A CA 1
ATOM 2215 C C . MET A 1 286 ? -26.466 13.460 -1.100 1.00 60.81 286 MET A C 1
ATOM 2217 O O . MET A 1 286 ? -26.243 12.460 -0.413 1.00 60.81 286 MET A O 1
ATOM 2221 N N . ILE A 1 287 ? -25.849 14.625 -0.904 1.00 57.22 287 ILE A N 1
ATOM 2222 C CA . ILE A 1 287 ? -24.912 14.889 0.192 1.00 57.22 287 ILE A CA 1
ATOM 2223 C C . ILE A 1 287 ? -25.541 15.956 1.074 1.00 57.22 287 ILE A C 1
ATOM 2225 O O . ILE A 1 287 ? -25.826 17.056 0.605 1.00 57.22 287 ILE A O 1
ATOM 2229 N N . VAL A 1 288 ? -25.750 15.617 2.346 1.00 59.44 288 VAL A N 1
ATOM 2230 C CA . VAL A 1 288 ? -26.361 16.519 3.320 1.00 59.44 288 VAL A CA 1
ATOM 2231 C C . VAL A 1 288 ? -25.315 16.934 4.353 1.00 59.44 288 VAL A C 1
ATOM 2233 O O . VAL A 1 288 ? -24.659 16.071 4.937 1.00 59.44 288 VAL A O 1
ATOM 2236 N N . THR A 1 289 ? -25.132 18.239 4.565 1.00 58.06 289 THR A N 1
ATOM 2237 C CA . THR A 1 289 ? -24.125 18.781 5.497 1.00 58.06 289 THR A CA 1
ATOM 2238 C C . THR A 1 289 ? -24.777 19.607 6.605 1.00 58.06 289 THR A C 1
ATOM 2240 O O . THR A 1 289 ? -25.592 20.485 6.320 1.00 58.06 289 THR A O 1
ATOM 2243 N N . ASP A 1 290 ? -24.405 19.345 7.863 1.00 54.09 290 ASP A N 1
ATOM 2244 C CA . ASP A 1 290 ? -24.890 20.074 9.056 1.00 54.09 290 ASP A CA 1
ATOM 2245 C C . ASP A 1 290 ? -24.121 21.388 9.308 1.00 54.09 290 ASP A C 1
ATOM 2247 O O . ASP A 1 290 ? -24.533 22.248 10.080 1.00 54.09 290 ASP A O 1
ATOM 2251 N N . THR A 1 291 ? -23.005 21.605 8.607 1.00 47.91 291 THR A N 1
ATOM 2252 C CA . THR A 1 291 ? -22.293 22.888 8.593 1.00 47.91 291 THR A CA 1
ATOM 2253 C C . THR A 1 291 ? -23.011 23.890 7.690 1.00 47.91 291 THR A C 1
ATOM 2255 O O . THR A 1 291 ? -22.551 24.216 6.602 1.00 47.91 291 THR A O 1
ATOM 2258 N N . ALA A 1 292 ? -24.165 24.372 8.152 1.00 32.81 292 ALA A N 1
ATOM 2259 C CA . ALA A 1 292 ? -24.718 25.655 7.743 1.00 32.81 292 ALA A CA 1
ATOM 2260 C C . ALA A 1 292 ? -24.228 26.715 8.741 1.00 32.81 292 ALA A C 1
ATOM 2262 O O . ALA A 1 292 ? -24.881 27.007 9.745 1.00 32.81 292 ALA A O 1
ATOM 2263 N N . SER A 1 293 ? -23.030 27.243 8.520 1.00 34.47 293 SER A N 1
ATOM 2264 C CA . SER A 1 293 ? -22.557 28.481 9.146 1.00 34.47 293 SER A CA 1
ATOM 2265 C C . SER A 1 293 ? -21.629 29.187 8.184 1.00 34.47 293 SER A C 1
ATOM 2267 O O . SER A 1 293 ? -20.686 28.512 7.713 1.00 34.47 293 SER A O 1
#